Protein AF-0000000075251098 (afdb_homodimer)

Foldseek 3Di:
DPPPDFPWKFADPQRQAIKTFNDFFQEKEWEQAPVQCVLQVDQTFIWGKDFPVRMAIDKDFGFPQPPDPVGGPRPGGDIHSNFFDWDDPDPFKIWGAHPVPSHGFWMDGPLCNRMIIGGPVGIPQLVHDSVVVNVPHHYAYECCVNGDPVDDDDVVPRPPHCVPPPCNCVNVVSVVVVVVVVPPPD/DPPPDFPWKFADPQRLAIKTFNDFFQEKEWEQAPVQCVLQVDQTFIWGKDFPVGMQIDKDFGFPQPPDPVGGPRPGGDIHSNFFDWDDPDPFKIWGAHPVPSHGFWMDGPLCNRMIIGGPVGIPQLVHDSVVVNVPHHYAYECCVNGDPVDDDDVVPRPPHCVVPDCPCVNVVSVVVVVVVVPPPD

Secondary structure (DSSP, 8-state):
------SEEEE-SSSSSEEEESS--SEEEEE-SHHHHHHHSSS-EEEEEEEGGGEEE--EEE--EEEETTEEEE---EEE--PPEEEE-SSSEEEEE-TTT--EEEEEETT-TTEEEEEGGGBTTTTTHHHHHHHTS-EEEE-GGG--TT----TTTS-S-----SS-HHHHHHHHHHHHHHHTT-/------SEEEE-SSSSSEEEESS--SEEEEE-SHHHHHHHSSS-EEEEEEEGGGEEE--EEE--EEEETTEEEE---EEE-SPPEEEE-SSSEEEEE-TTT--EEEEEETT-TTEEEEEGGGBTTTTTHHHHHHHTS-EEEE-GGG--TT----TTTS-S-----SS-HHHHHHHHHHHHHTTTT-

Sequence (372 aa):
MSTPTFILSGSCLCSKTAFTSSIFPVRLTHCHCIPCRKLSGGAFTTWADFPTSAITWTHTTTSSTTTTSSGGATEPTNITDGKPTLRRSSKAATRGFCESCGSTVSMQYDIEPDVLGLAAGLINNDNGDVGEVLKMIPQKHIFLKEKAEWFAIDRSAAGDVAEWEGFSEDWERKVEMKKGGEGTLLMSTPTFILSGSCLCSKTAFTSSIFPVRLTHCHCIPCRKLSGGAFTTWADFPTSAITWTHTTTSSTTTTSSGGATEPTNITDGKPTLRRSSKAATRGFCESCGSTVSMQYDIEPDVLGLAAGLINNDNGDVGEVLKMIPQKHIFLKEKAEWFAIDRSAAGDVAEWEGFSEDWERKVEMKKGGEGTLL

Organism: NCBI:txid1955775

Structure (mmCIF, N/CA/C/O backbone):
data_AF-0000000075251098-model_v1
#
loop_
_entity.id
_entity.type
_entity.pdbx_description
1 polymer 'CENP-V/GFA domain-containing protein'
#
loop_
_atom_site.group_PDB
_atom_site.id
_atom_site.type_symbol
_atom_site.label_atom_id
_atom_site.label_alt_id
_atom_site.label_comp_id
_atom_site.label_asym_id
_atom_site.label_entity_id
_atom_site.label_seq_id
_atom_site.pdbx_PDB_ins_code
_atom_site.Cartn_x
_atom_site.Cartn_y
_atom_site.Cartn_z
_atom_site.occupancy
_atom_site.B_iso_or_equiv
_atom_site.auth_seq_id
_atom_site.auth_comp_id
_atom_site.auth_asym_id
_atom_site.auth_atom_id
_atom_site.pdbx_PDB_model_num
ATOM 1 N N . MET A 1 1 ? -13.078 24.531 25.219 1 35.03 1 MET A N 1
ATOM 2 C CA . MET A 1 1 ? -11.789 24.047 24.75 1 35.03 1 MET A CA 1
ATOM 3 C C . MET A 1 1 ? -11.625 24.281 23.25 1 35.03 1 MET A C 1
ATOM 5 O O . MET A 1 1 ? -12.492 23.906 22.469 1 35.03 1 MET A O 1
ATOM 9 N N . SER A 1 2 ? -10.938 25.234 22.766 1 41.97 2 SER A N 1
ATOM 10 C CA . SER A 1 2 ? -10.828 25.641 21.375 1 41.97 2 SER A CA 1
ATOM 11 C C . SER A 1 2 ? -10.477 24.438 20.484 1 41.97 2 SER A C 1
ATOM 13 O O . SER A 1 2 ? -9.508 23.734 20.75 1 41.97 2 SER A O 1
ATOM 15 N N . THR A 1 3 ? -11.273 23.703 20.016 1 50.66 3 THR A N 1
ATOM 16 C CA . THR A 1 3 ? -11.031 22.531 19.172 1 50.66 3 THR A CA 1
ATOM 17 C C . THR A 1 3 ? -9.891 22.797 18.188 1 50.66 3 THR A C 1
ATOM 19 O O . THR A 1 3 ? -9.938 23.75 17.422 1 50.66 3 THR A O 1
ATOM 22 N N . PRO A 1 4 ? -8.672 22.484 18.625 1 58.56 4 PRO A N 1
ATOM 23 C CA . PRO A 1 4 ? -7.57 22.797 17.719 1 58.56 4 PRO A CA 1
ATOM 24 C C . PRO A 1 4 ? -7.934 22.578 16.25 1 58.56 4 PRO A C 1
ATOM 26 O O . PRO A 1 4 ? -8.633 21.609 15.922 1 58.56 4 PRO A O 1
ATOM 29 N N . THR A 1 5 ? -8.062 23.672 15.461 1 80.88 5 THR A N 1
ATOM 30 C CA . THR A 1 5 ? -8.547 23.734 14.086 1 80.88 5 THR A CA 1
ATOM 31 C C . THR A 1 5 ? -7.594 23 13.141 1 80.88 5 THR A C 1
ATOM 33 O O . THR A 1 5 ? -6.395 23.281 13.117 1 80.88 5 THR A O 1
ATOM 36 N N . PHE A 1 6 ? -7.82 21.781 12.852 1 88.12 6 PHE A N 1
ATOM 37 C CA . PHE A 1 6 ? -7.043 21.109 11.812 1 88.12 6 PHE A CA 1
ATOM 38 C C . PHE A 1 6 ? -7.715 21.25 10.453 1 88.12 6 PHE A C 1
ATOM 40 O O . PHE A 1 6 ? -8.938 21.391 10.375 1 88.12 6 PHE A O 1
ATOM 47 N N . ILE A 1 7 ? -6.875 21.328 9.453 1 93.25 7 ILE A N 1
ATOM 48 C CA . ILE A 1 7 ? -7.414 21.5 8.102 1 93.25 7 ILE A CA 1
ATOM 49 C C . ILE A 1 7 ? -7.43 20.156 7.379 1 93.25 7 ILE A C 1
ATOM 51 O O . ILE A 1 7 ? -8.047 20.031 6.316 1 93.25 7 ILE A O 1
ATOM 55 N N . LEU A 1 8 ? -6.707 19.219 7.957 1 95.06 8 LEU A N 1
ATOM 56 C CA . LEU A 1 8 ? -6.598 17.906 7.344 1 95.06 8 LEU A CA 1
ATOM 57 C C . LEU A 1 8 ? -6.613 16.812 8.406 1 95.06 8 LEU A C 1
ATOM 59 O O . LEU A 1 8 ? -6.047 16.984 9.492 1 95.06 8 LEU A O 1
ATOM 63 N N . SER A 1 9 ? -7.309 15.711 8.094 1 96.75 9 SER A N 1
ATOM 64 C CA . SER A 1 9 ? -7.297 14.523 8.945 1 96.75 9 SER A CA 1
ATOM 65 C C . SER A 1 9 ? -7.035 13.258 8.141 1 96.75 9 SER A C 1
ATOM 67 O O . SER A 1 9 ? -7.145 13.266 6.91 1 96.75 9 SER A O 1
ATOM 69 N N . GLY A 1 10 ? -6.605 12.258 8.844 1 97.19 10 GLY A N 1
ATOM 70 C CA . GLY A 1 10 ? -6.379 10.961 8.219 1 97.19 10 GLY A CA 1
ATOM 71 C C . GLY A 1 10 ? -6.445 9.805 9.195 1 97.19 10 GLY A C 1
ATOM 72 O O . GLY A 1 10 ? -6.441 10.016 10.406 1 97.19 10 GLY A O 1
ATOM 73 N N . SER A 1 11 ? -6.598 8.625 8.609 1 96.69 11 SER A N 1
ATOM 74 C CA . SER A 1 11 ? -6.605 7.418 9.422 1 96.69 11 SER A CA 1
ATOM 75 C C . SER A 1 11 ? -6.285 6.184 8.586 1 96.69 11 SER A C 1
ATOM 77 O O . SER A 1 11 ? -6.438 6.203 7.363 1 96.69 11 SER A O 1
ATOM 79 N N . CYS A 1 12 ? -5.801 5.172 9.383 1 96.44 12 CYS A N 1
ATOM 80 C CA . CYS A 1 12 ? -5.652 3.873 8.727 1 96.44 12 CYS A CA 1
ATOM 81 C C . CYS A 1 12 ? -7.008 3.238 8.461 1 96.44 12 CYS A C 1
ATOM 83 O O . CYS A 1 12 ? -8.047 3.85 8.711 1 96.44 12 CYS A O 1
ATOM 85 N N . LEU A 1 13 ? -7.031 2.088 7.914 1 93.5 13 LEU A N 1
ATOM 86 C CA . LEU A 1 13 ? -8.25 1.41 7.488 1 93.5 13 LEU A CA 1
ATOM 87 C C . LEU A 1 13 ? -9.172 1.15 8.68 1 93.5 13 LEU A C 1
ATOM 89 O O . LEU A 1 13 ? -10.375 1.374 8.594 1 93.5 13 LEU A O 1
ATOM 93 N N . CYS A 1 14 ? -8.617 0.717 9.805 1 91.38 14 CYS A N 1
ATOM 94 C CA . CYS A 1 14 ? -9.445 0.338 10.945 1 91.38 14 CYS A CA 1
ATOM 95 C C . CYS A 1 14 ? -9.609 1.504 11.906 1 91.38 14 CYS A C 1
ATOM 97 O O . CYS A 1 14 ? -10.234 1.361 12.961 1 91.38 14 CYS A O 1
ATOM 99 N N . SER A 1 15 ? -8.898 2.559 11.688 1 92.5 15 SER A N 1
ATOM 100 C CA . SER A 1 15 ? -9.023 3.814 12.414 1 92.5 15 SER A CA 1
ATOM 101 C C . SER A 1 15 ? -8.266 3.764 13.734 1 92.5 15 SER A C 1
ATOM 103 O O . SER A 1 15 ? -8.312 4.711 14.523 1 92.5 15 SER A O 1
ATOM 105 N N . LYS A 1 16 ? -7.578 2.684 13.969 1 93.19 16 LYS A N 1
ATOM 106 C CA . LYS A 1 16 ? -6.75 2.625 15.172 1 93.19 16 LYS A CA 1
ATOM 107 C C . LYS A 1 16 ? -5.648 3.68 15.133 1 93.19 16 LYS A C 1
ATOM 109 O O . LYS A 1 16 ? -5.27 4.23 16.172 1 93.19 16 LYS A O 1
ATOM 114 N N . THR A 1 17 ? -5.055 3.867 14.031 1 95.81 17 THR A N 1
ATOM 115 C CA . THR A 1 17 ? -4.094 4.938 13.789 1 95.81 17 THR A CA 1
ATOM 116 C C . THR A 1 17 ? -4.77 6.125 13.102 1 95.81 17 THR A C 1
ATOM 118 O O . THR A 1 1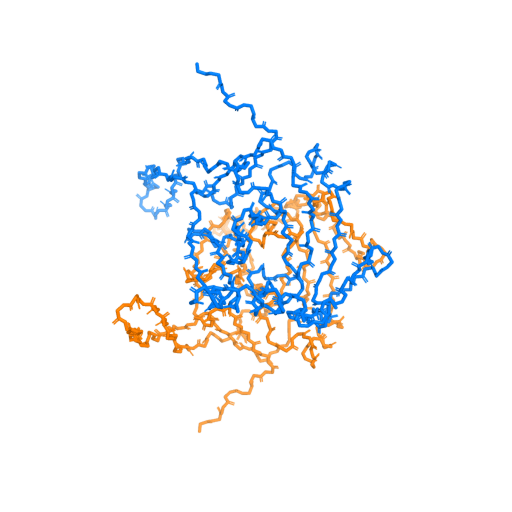7 ? -5.469 5.953 12.102 1 95.81 17 THR A O 1
ATOM 121 N N . ALA A 1 18 ? -4.613 7.277 13.695 1 96.81 18 ALA A N 1
ATOM 122 C CA . ALA A 1 18 ? -5.262 8.477 13.164 1 96.81 18 ALA A CA 1
ATOM 123 C C . ALA A 1 18 ? -4.453 9.727 13.477 1 96.81 18 ALA A C 1
ATOM 125 O O . ALA A 1 18 ? -3.719 9.766 14.469 1 96.81 18 ALA A O 1
ATOM 126 N N . PHE A 1 19 ? -4.609 10.727 12.602 1 97.75 19 PHE A N 1
ATOM 127 C CA . PHE A 1 19 ? -3.85 11.961 12.781 1 97.75 19 PHE A CA 1
ATOM 128 C C . PHE A 1 19 ? -4.621 13.156 12.234 1 97.75 19 PHE A C 1
ATOM 130 O O . PHE A 1 19 ? -5.574 12.992 11.477 1 97.75 19 PHE A O 1
ATOM 137 N N . THR A 1 20 ? -4.27 14.312 12.672 1 97.19 20 THR A N 1
ATOM 138 C CA . THR A 1 20 ? -4.684 15.594 12.117 1 97.19 20 THR A CA 1
ATOM 139 C C . THR A 1 20 ? -3.473 16.469 11.828 1 97.19 20 THR A C 1
ATOM 141 O O . THR A 1 20 ? -2.389 16.25 12.367 1 97.19 20 THR A O 1
ATOM 144 N N . SER A 1 21 ? -3.65 17.391 10.938 1 97.25 21 SER A N 1
ATOM 145 C CA . SER A 1 21 ? -2.613 18.375 10.633 1 97.25 21 SER A CA 1
ATOM 146 C C . SER A 1 21 ? -3.193 19.781 10.531 1 97.25 21 SER A C 1
ATOM 148 O O . SER A 1 21 ? -4.301 19.969 10.031 1 97.25 21 SER A O 1
ATOM 150 N N . SER A 1 22 ? -2.369 20.719 10.914 1 94.88 22 SER A N 1
ATOM 151 C CA . SER A 1 22 ? -2.76 22.125 10.836 1 94.88 22 SER A CA 1
ATOM 152 C C . SER A 1 22 ? -2.393 22.719 9.484 1 94.88 22 SER A C 1
ATOM 154 O O . SER A 1 22 ? -2.816 23.828 9.156 1 94.88 22 SER A O 1
ATOM 156 N N . ILE A 1 23 ? -1.618 22.047 8.68 1 96 23 ILE A N 1
ATOM 157 C CA . ILE A 1 23 ? -1.213 22.531 7.359 1 96 23 ILE A CA 1
ATOM 158 C C . ILE A 1 23 ? -1.286 21.375 6.355 1 96 23 ILE A C 1
ATOM 160 O O . ILE A 1 23 ? -1.42 20.219 6.738 1 96 23 ILE A O 1
ATOM 164 N N . PHE A 1 24 ? -1.307 21.766 5.066 1 96.94 24 PHE A N 1
ATOM 165 C CA . PHE A 1 24 ? -1.195 20.766 4.004 1 96.94 24 PHE A CA 1
ATOM 166 C C . PHE A 1 24 ? 0.249 20.312 3.84 1 96.94 24 PHE A C 1
ATOM 168 O O . PHE A 1 24 ? 1.177 21.016 4.262 1 96.94 24 PHE A O 1
ATOM 175 N N . PRO A 1 25 ? 0.453 19.078 3.293 1 97 25 PRO A N 1
ATOM 176 C CA . PRO A 1 25 ? 1.83 18.641 3.043 1 97 25 PRO A CA 1
ATOM 177 C C . PRO A 1 25 ? 2.553 19.531 2.029 1 97 25 PRO A C 1
ATOM 179 O O . PRO A 1 25 ? 1.91 20.156 1.181 1 97 25 PRO A O 1
ATOM 182 N N . VAL A 1 26 ? 3.85 19.516 2.094 1 94.31 26 VAL A N 1
ATOM 183 C CA . VAL A 1 26 ? 4.664 20.391 1.248 1 94.31 26 VAL A CA 1
ATOM 184 C C . VAL A 1 26 ? 4.859 19.734 -0.121 1 94.31 26 VAL A C 1
ATOM 186 O O . VAL A 1 26 ? 5.125 20.422 -1.109 1 94.31 26 VAL A O 1
ATOM 189 N N . ARG A 1 27 ? 4.75 18.438 -0.175 1 93.19 27 ARG A N 1
ATOM 190 C CA . ARG A 1 27 ? 4.918 17.703 -1.428 1 93.19 27 ARG A CA 1
ATOM 191 C C . ARG A 1 27 ? 4.34 16.297 -1.323 1 93.19 27 ARG A C 1
ATOM 193 O O . ARG A 1 27 ? 4.195 15.766 -0.223 1 93.19 27 ARG A O 1
ATOM 200 N N . LEU A 1 28 ? 4.004 15.797 -2.477 1 93.56 28 LEU A N 1
ATOM 201 C CA . LEU A 1 28 ? 3.717 14.375 -2.641 1 93.56 28 LEU A CA 1
ATOM 202 C C . LEU A 1 28 ? 4.844 13.672 -3.391 1 93.56 28 LEU A C 1
ATOM 204 O O . LEU A 1 28 ? 5.219 14.094 -4.488 1 93.56 28 LEU A O 1
ATOM 208 N N . THR A 1 29 ? 5.406 12.672 -2.787 1 92.38 29 THR A N 1
ATOM 209 C CA . THR A 1 29 ? 6.469 11.891 -3.404 1 92.38 29 THR A CA 1
ATOM 210 C C . THR A 1 29 ? 5.992 10.469 -3.701 1 92.38 29 THR A C 1
ATOM 212 O O . THR A 1 29 ? 5.676 9.711 -2.783 1 92.38 29 THR A O 1
ATOM 215 N N . HIS A 1 30 ? 5.91 10.141 -4.977 1 93.38 30 HIS A N 1
ATOM 216 C CA . HIS A 1 30 ? 5.648 8.766 -5.402 1 93.38 30 HIS A CA 1
ATOM 217 C C . HIS A 1 30 ? 6.93 7.949 -5.445 1 93.38 30 HIS A C 1
ATOM 219 O O . HIS A 1 30 ? 7.727 8.086 -6.379 1 93.38 30 HIS A O 1
ATOM 225 N N . CYS A 1 31 ? 7.129 7.078 -4.434 1 93.06 31 CYS A N 1
ATOM 226 C CA . CYS A 1 31 ? 8.375 6.328 -4.297 1 93.06 31 CYS A CA 1
ATOM 227 C C . CYS A 1 31 ? 8.234 4.93 -4.883 1 93.06 31 CYS A C 1
ATOM 229 O O . CYS A 1 31 ? 7.445 4.121 -4.387 1 93.06 31 CYS A O 1
ATOM 231 N N . HIS A 1 32 ? 9.07 4.586 -5.855 1 92.62 32 HIS A N 1
ATOM 232 C CA . HIS A 1 32 ? 8.969 3.334 -6.598 1 92.62 32 HIS A CA 1
ATOM 233 C C . HIS A 1 32 ? 10.023 2.334 -6.141 1 92.62 32 HIS A C 1
ATOM 235 O O . HIS A 1 32 ? 10.219 1.296 -6.777 1 92.62 32 HIS A O 1
ATOM 241 N N . CYS A 1 33 ? 10.703 2.553 -5.016 1 91.5 33 CYS A N 1
ATOM 242 C CA . CYS A 1 33 ? 11.727 1.612 -4.57 1 91.5 33 CYS A CA 1
ATOM 243 C C . CYS A 1 33 ? 11.102 0.277 -4.18 1 91.5 33 CYS A C 1
ATOM 245 O O . CYS A 1 33 ? 9.906 0.205 -3.889 1 91.5 33 CYS A O 1
ATOM 247 N N . ILE A 1 34 ? 11.883 -0.72 -4.16 1 92.56 34 ILE A N 1
ATOM 248 C CA . ILE A 1 34 ? 11.414 -2.076 -3.896 1 92.56 34 ILE A CA 1
ATOM 249 C C . ILE A 1 34 ? 10.766 -2.139 -2.514 1 92.56 34 ILE A C 1
ATOM 251 O O . ILE A 1 34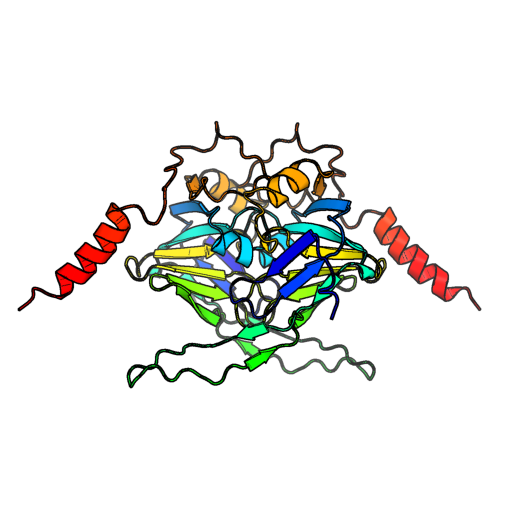 ? 9.656 -2.654 -2.363 1 92.56 34 ILE A O 1
ATOM 255 N N . PRO A 1 35 ? 11.344 -1.551 -1.458 1 93.06 35 PRO A N 1
ATOM 256 C CA . PRO A 1 35 ? 10.703 -1.601 -0.143 1 93.06 35 PRO A CA 1
ATOM 257 C C . PRO A 1 35 ? 9.32 -0.945 -0.136 1 93.06 35 PRO A C 1
ATOM 259 O O . PRO A 1 35 ? 8.383 -1.478 0.462 1 93.06 35 PRO A O 1
ATOM 262 N N . CYS A 1 36 ? 9.117 0.174 -0.809 1 95.19 36 CYS A N 1
ATOM 263 C CA . CYS A 1 36 ? 7.828 0.853 -0.826 1 95.19 36 CYS A CA 1
ATOM 264 C C . CYS A 1 36 ? 6.793 0.035 -1.591 1 95.19 36 CYS A C 1
ATOM 266 O O . CYS A 1 36 ? 5.613 0.031 -1.234 1 95.19 36 CYS A O 1
ATOM 268 N N . ARG A 1 37 ? 7.254 -0.614 -2.619 1 95.56 37 ARG A N 1
ATOM 269 C CA . ARG A 1 37 ? 6.348 -1.489 -3.355 1 95.56 37 ARG A CA 1
ATOM 270 C C . ARG A 1 37 ? 5.945 -2.695 -2.514 1 95.56 37 ARG A C 1
ATOM 272 O O . ARG A 1 37 ? 4.77 -3.066 -2.473 1 95.56 37 ARG A O 1
ATOM 279 N N . LYS A 1 38 ? 6.863 -3.221 -1.797 1 95.81 38 LYS A N 1
ATOM 280 C CA . LYS A 1 38 ? 6.559 -4.363 -0.941 1 95.81 38 LYS A CA 1
ATOM 281 C C . LYS A 1 38 ? 5.641 -3.963 0.208 1 95.81 38 LYS A C 1
ATOM 283 O O . LYS A 1 38 ? 4.789 -4.746 0.631 1 95.81 38 LYS A O 1
ATOM 288 N N . LEU A 1 39 ? 5.762 -2.812 0.689 1 95.81 39 LEU A N 1
ATOM 289 C CA . LEU A 1 39 ? 4.922 -2.342 1.785 1 95.81 39 LEU A CA 1
ATOM 290 C C . LEU A 1 39 ? 3.498 -2.086 1.307 1 95.81 39 LEU A C 1
ATOM 292 O O . LEU A 1 39 ? 2.539 -2.576 1.907 1 95.81 39 LEU A O 1
ATOM 296 N N . SER A 1 40 ? 3.365 -1.325 0.264 1 95.5 40 SER A N 1
ATOM 297 C CA . SER A 1 40 ? 2.061 -0.882 -0.218 1 95.5 40 SER A CA 1
ATOM 298 C C . SER A 1 40 ? 1.321 -2.012 -0.927 1 95.5 40 SER A C 1
ATOM 300 O O . SER A 1 40 ? 0.09 -2.02 -0.976 1 95.5 40 SER A O 1
ATOM 302 N N . GLY A 1 41 ? 2.084 -2.906 -1.505 1 94.88 41 GLY A N 1
ATOM 303 C CA . GLY A 1 41 ? 1.482 -3.924 -2.35 1 94.88 41 GLY A CA 1
ATOM 304 C C . GLY A 1 41 ? 1.197 -3.439 -3.76 1 94.88 41 GLY A C 1
ATOM 305 O O . GLY A 1 41 ? 0.688 -4.195 -4.59 1 94.88 41 GLY A O 1
ATOM 306 N N . GLY A 1 42 ? 1.484 -2.238 -4.043 1 95.12 42 GLY A N 1
ATOM 307 C CA . GLY A 1 42 ? 1.211 -1.631 -5.336 1 95.12 42 GLY A CA 1
ATOM 308 C C . GLY A 1 42 ? 2.467 -1.194 -6.07 1 95.12 42 GLY A C 1
ATOM 309 O O . GLY A 1 42 ? 3.547 -1.744 -5.844 1 95.12 42 GLY A O 1
ATOM 310 N N . ALA A 1 43 ? 2.268 -0.26 -6.996 1 93.81 43 ALA A N 1
ATOM 311 C CA . ALA A 1 43 ? 3.35 0.174 -7.875 1 93.81 43 ALA A CA 1
ATOM 312 C C . ALA A 1 43 ? 4.293 1.132 -7.152 1 93.81 43 ALA A C 1
ATOM 314 O O . ALA A 1 43 ? 5.453 1.283 -7.547 1 93.81 43 ALA A O 1
ATOM 315 N N . PHE A 1 44 ? 3.816 1.763 -6.152 1 94 44 PHE A N 1
ATOM 316 C CA . PHE A 1 44 ? 4.562 2.746 -5.379 1 94 44 PHE A CA 1
ATOM 317 C C . PHE A 1 44 ? 3.828 3.096 -4.09 1 94 44 PHE A C 1
ATOM 319 O O . PHE A 1 44 ? 2.686 2.678 -3.889 1 94 44 PHE A O 1
ATOM 326 N N . THR A 1 45 ? 4.504 3.676 -3.189 1 96.5 45 THR A N 1
ATOM 327 C CA . THR A 1 45 ? 3.889 4.383 -2.072 1 96.5 45 THR A CA 1
ATOM 328 C C . THR A 1 45 ? 3.949 5.895 -2.289 1 96.5 45 THR A C 1
ATOM 330 O O . THR A 1 45 ? 4.918 6.406 -2.852 1 96.5 45 THR A O 1
ATOM 333 N N . THR A 1 46 ? 2.898 6.57 -1.918 1 96.25 46 THR A N 1
ATOM 334 C CA . THR A 1 46 ? 2.914 8.023 -2 1 96.25 46 THR A CA 1
ATOM 335 C C . THR A 1 46 ? 3.041 8.641 -0.611 1 96.25 46 THR A C 1
ATOM 337 O O . THR A 1 46 ? 2.15 8.492 0.225 1 96.25 46 THR A O 1
ATOM 340 N N . TRP A 1 47 ? 4.176 9.312 -0.449 1 97.31 47 TRP A N 1
ATOM 341 C CA . TRP A 1 47 ? 4.422 9.984 0.822 1 97.31 47 TRP A CA 1
ATOM 342 C C . TRP A 1 47 ? 4.047 11.461 0.739 1 97.31 47 TRP A C 1
ATOM 344 O O . TRP A 1 47 ? 4.5 12.18 -0.161 1 97.31 47 TRP A O 1
ATOM 354 N N . ALA A 1 48 ? 3.195 11.891 1.646 1 97.75 48 ALA A N 1
ATOM 355 C CA . ALA A 1 48 ? 2.906 13.297 1.878 1 97.75 48 ALA A CA 1
ATOM 356 C C . ALA A 1 48 ? 3.801 13.867 2.975 1 97.75 48 ALA A C 1
ATOM 358 O O . ALA A 1 48 ? 3.688 13.484 4.141 1 97.75 48 ALA A O 1
ATOM 359 N N . ASP A 1 49 ? 4.602 14.82 2.645 1 97.12 49 ASP A N 1
ATOM 360 C CA . ASP A 1 49 ? 5.602 15.312 3.586 1 97.12 49 ASP A CA 1
ATOM 361 C C . ASP A 1 49 ? 5.062 16.484 4.395 1 97.12 49 ASP A C 1
ATOM 363 O O . ASP A 1 49 ? 4.609 17.484 3.826 1 97.12 49 ASP A O 1
ATOM 367 N N . PHE A 1 50 ? 5.125 16.312 5.707 1 97.94 50 PHE A N 1
ATOM 368 C CA . PHE A 1 50 ? 4.734 17.344 6.668 1 97.94 50 PHE A CA 1
ATOM 369 C C . PHE A 1 50 ? 5.902 17.703 7.578 1 97.94 50 PHE A C 1
ATOM 371 O O . PHE A 1 50 ? 6.742 16.859 7.887 1 97.94 50 PHE A O 1
ATOM 378 N N . PRO A 1 51 ? 5.941 19.016 7.984 1 97.19 51 PRO A N 1
ATOM 379 C CA . PRO A 1 51 ? 6.715 19.203 9.219 1 97.19 51 PRO A CA 1
ATOM 380 C C . PRO A 1 51 ? 6.211 18.328 10.367 1 97.19 51 PRO A C 1
ATOM 382 O O . PRO A 1 51 ? 5.004 18.281 10.617 1 97.19 51 PRO A O 1
ATOM 385 N N . THR A 1 52 ? 7.148 17.656 10.969 1 97.5 52 THR A N 1
ATOM 386 C CA . THR A 1 52 ? 6.77 16.75 12.039 1 97.5 52 THR A CA 1
ATOM 387 C C . THR A 1 52 ? 5.914 17.469 13.078 1 97.5 52 THR A C 1
ATOM 389 O O . THR A 1 52 ? 4.961 16.891 13.609 1 97.5 52 THR A O 1
ATOM 392 N N . SER A 1 53 ? 6.133 18.719 13.352 1 96.88 53 SER A N 1
ATOM 393 C CA . SER A 1 53 ? 5.457 19.5 14.375 1 96.88 53 SER A CA 1
ATOM 394 C C . SER A 1 53 ? 4.012 19.797 13.977 1 96.88 53 SER A C 1
ATOM 396 O O . SER A 1 53 ? 3.207 20.219 14.812 1 96.88 53 SER A O 1
ATOM 398 N N . ALA A 1 54 ? 3.635 19.609 12.766 1 97.25 54 ALA A N 1
ATOM 399 C CA . ALA A 1 54 ? 2.293 19.938 12.281 1 97.25 54 ALA A CA 1
ATOM 400 C C . ALA A 1 54 ? 1.335 18.766 12.516 1 97.25 54 ALA A C 1
ATOM 402 O O . ALA A 1 54 ? 0.118 18.922 12.391 1 97.25 54 ALA A O 1
ATOM 403 N N . ILE A 1 55 ? 1.851 17.609 12.867 1 97.5 55 ILE A N 1
ATOM 404 C CA . ILE A 1 55 ? 1.041 16.406 12.961 1 97.5 55 ILE A CA 1
ATOM 405 C C . ILE A 1 55 ? 0.674 16.141 14.414 1 97.5 55 ILE A C 1
ATOM 407 O O . ILE A 1 55 ? 1.533 16.188 15.297 1 97.5 55 ILE A O 1
ATOM 411 N N . THR A 1 56 ? -0.594 15.906 14.602 1 96.81 56 THR A N 1
ATOM 412 C CA . THR A 1 56 ? -1.1 15.445 15.891 1 96.81 56 THR A CA 1
ATOM 413 C C . THR A 1 56 ? -1.756 14.078 15.758 1 96.81 56 THR A C 1
ATOM 415 O O . THR A 1 56 ? -2.697 13.906 14.977 1 96.81 56 THR A O 1
ATOM 418 N N . TRP A 1 57 ? -1.204 13.086 16.453 1 97.06 57 TRP A N 1
ATOM 419 C CA . TRP A 1 57 ? -1.853 11.781 16.516 1 97.06 57 TRP A CA 1
ATOM 420 C C . TRP A 1 57 ? -3.092 11.828 17.406 1 97.06 57 TRP A C 1
ATOM 422 O O . TRP A 1 57 ? -3.062 12.422 18.484 1 97.06 57 TRP A O 1
ATOM 432 N N . THR A 1 58 ? -4.117 11.211 16.875 1 92.38 58 THR A N 1
ATOM 433 C CA . THR A 1 58 ? -5.414 11.367 17.531 1 92.38 58 THR A CA 1
ATOM 434 C C . THR A 1 58 ? -5.852 10.062 18.188 1 92.38 58 THR A C 1
ATOM 436 O O . THR A 1 58 ? -5.77 9 17.578 1 92.38 58 THR A O 1
ATOM 439 N N . HIS A 1 59 ? -6.262 10.195 19.344 1 84.5 59 HIS A N 1
ATOM 440 C CA . HIS A 1 59 ? -6.801 9.031 20.047 1 84.5 59 HIS A CA 1
ATOM 441 C C . HIS A 1 59 ? -8.086 8.539 19.391 1 84.5 59 HIS A C 1
ATOM 443 O O . HIS A 1 59 ? -8.914 9.344 18.953 1 84.5 59 HIS A O 1
ATOM 449 N N . THR A 1 60 ? -8.102 7.27 19.266 1 79.44 60 THR A N 1
ATOM 450 C CA . THR A 1 60 ? -9.305 6.684 18.672 1 79.44 60 THR A CA 1
ATOM 451 C C . THR A 1 60 ? -9.82 5.539 19.531 1 79.44 60 THR A C 1
ATOM 453 O O . THR A 1 60 ? -9.078 4.98 20.359 1 79.44 60 THR A O 1
ATOM 456 N N . THR A 1 61 ? -11.219 5.445 19.516 1 72.81 61 THR A N 1
ATOM 457 C CA . THR A 1 61 ? -11.859 4.305 20.156 1 72.81 61 THR A CA 1
ATOM 458 C C . THR A 1 61 ? -12.141 3.197 19.141 1 72.81 61 THR A C 1
ATOM 460 O O . THR A 1 61 ? -12.789 3.436 18.125 1 72.81 61 THR A O 1
ATOM 463 N N . THR A 1 62 ? -11.305 2.201 19.141 1 64.25 62 THR A N 1
ATOM 464 C CA . THR A 1 62 ? -11.523 1.104 18.203 1 64.25 62 THR A CA 1
ATOM 465 C C . THR A 1 62 ? -12.32 -0.02 18.859 1 64.25 62 THR A C 1
ATOM 467 O O . THR A 1 62 ? -12.141 -0.304 20.047 1 64.25 62 THR A O 1
ATOM 470 N N . SER A 1 63 ? -13.539 -0.258 18.156 1 54.44 63 SER A N 1
ATOM 471 C CA . SER A 1 63 ? -14.305 -1.388 18.656 1 54.44 63 SER A CA 1
ATOM 472 C C . SER A 1 63 ? -14.086 -2.639 17.812 1 54.44 63 SER A C 1
ATOM 474 O O . SER A 1 63 ? -13.969 -2.553 16.594 1 54.44 63 SER A O 1
ATOM 476 N N . SER A 1 64 ? -13.25 -3.512 18.172 1 51.53 64 SER A N 1
ATOM 477 C CA . SER A 1 64 ? -13.156 -4.766 17.422 1 51.53 64 SER A CA 1
ATOM 478 C C . SER A 1 64 ? -14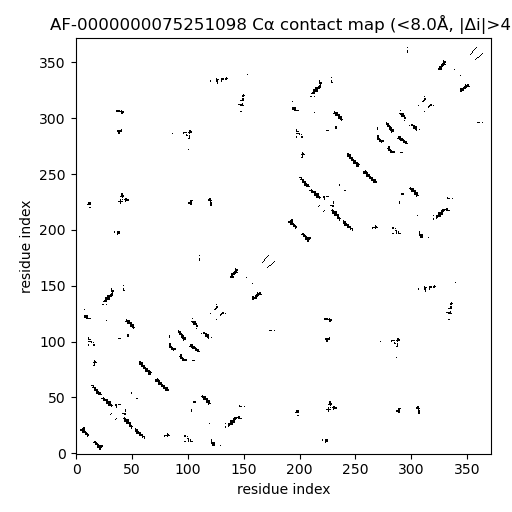.414 -5.609 17.609 1 51.53 64 SER A C 1
ATOM 480 O O . SER A 1 64 ? -14.93 -5.73 18.719 1 51.53 64 SER A O 1
ATOM 482 N N . THR A 1 65 ? -15.305 -5.547 16.641 1 45.88 65 THR A N 1
ATOM 483 C CA . THR A 1 65 ? -16.406 -6.496 16.75 1 45.88 65 THR A CA 1
ATOM 484 C C . THR A 1 65 ? -15.9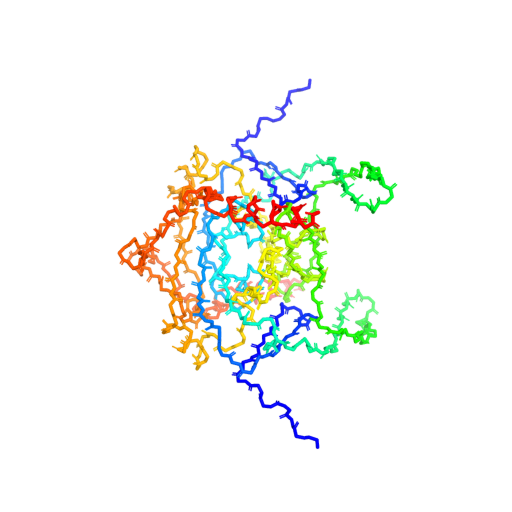84 -7.883 16.281 1 45.88 65 THR A C 1
ATOM 486 O O . THR A 1 65 ? -15.625 -8.055 15.109 1 45.88 65 THR A O 1
ATOM 489 N N . THR A 1 66 ? -15.312 -8.578 17.125 1 43.41 66 THR A N 1
ATOM 490 C CA . THR A 1 66 ? -15.125 -9.984 16.781 1 43.41 66 THR A CA 1
ATOM 491 C C . THR A 1 66 ? -16.453 -10.734 16.797 1 43.41 66 THR A C 1
ATOM 493 O O . THR A 1 66 ? -17.141 -10.75 17.812 1 43.41 66 THR A O 1
ATOM 496 N N . THR A 1 67 ? -17.094 -10.773 15.703 1 41 67 THR A N 1
ATOM 497 C CA . THR A 1 67 ? -18.297 -11.594 15.688 1 41 67 THR A CA 1
ATOM 498 C C . THR A 1 67 ? -17.938 -13.07 15.859 1 41 67 THR A C 1
ATOM 500 O O . THR A 1 67 ? -17.172 -13.625 15.078 1 41 67 THR A O 1
ATOM 503 N N . THR A 1 68 ? -17.797 -13.562 17.078 1 39.72 68 THR A N 1
ATOM 504 C CA . THR A 1 68 ? -17.75 -15.008 17.281 1 39.72 68 THR A CA 1
ATOM 505 C C . THR A 1 68 ? -19.125 -15.625 17.047 1 39.72 68 THR A C 1
ATOM 507 O O . THR A 1 68 ? -20.141 -14.922 17.078 1 39.72 68 THR A O 1
ATOM 510 N N . SER A 1 69 ? -19.141 -16.859 16.562 1 44.03 69 SER A N 1
ATOM 511 C CA . SER A 1 69 ? -20.391 -17.594 16.391 1 44.03 69 SER A CA 1
ATOM 512 C C . SER A 1 69 ? -21.391 -17.234 17.484 1 44.03 69 SER A C 1
ATOM 514 O O . SER A 1 69 ? -22.609 -17.297 17.266 1 44.03 69 SER A O 1
ATOM 516 N N . SER A 1 70 ? -20.984 -17.469 18.688 1 45.78 70 SER A N 1
ATOM 517 C CA . SER A 1 70 ? -21.891 -17.469 19.828 1 45.78 70 SER A CA 1
ATOM 518 C C . SER A 1 70 ? -22.219 -16.047 20.281 1 45.78 70 SER A C 1
ATOM 520 O O . SER A 1 70 ? -22.688 -15.844 21.406 1 45.78 70 SER A O 1
ATOM 522 N N . GLY A 1 71 ? -22.578 -15.141 19.516 1 45.62 71 GLY A N 1
ATOM 523 C CA . GLY A 1 71 ? -23.031 -13.797 19.859 1 45.62 71 GLY A CA 1
ATOM 524 C C . GLY A 1 71 ? -21.906 -12.773 19.828 1 45.62 71 GLY A C 1
ATOM 525 O O . GLY A 1 71 ? -20.75 -13.109 20.047 1 45.62 71 GLY A O 1
ATOM 526 N N . GLY A 1 72 ? -21.938 -11.797 19.062 1 46.75 72 GLY A N 1
ATOM 527 C CA . GLY A 1 72 ? -21 -10.734 18.766 1 46.75 72 GLY A CA 1
ATOM 528 C C . GLY A 1 72 ? -20.5 -10.023 20.016 1 46.75 72 GLY A C 1
ATOM 529 O O . GLY A 1 72 ? -21.281 -9.578 20.844 1 46.75 72 GLY A O 1
ATOM 530 N N . ALA A 1 73 ? -19.688 -10.625 20.797 1 46.44 73 ALA A N 1
ATOM 531 C CA . ALA A 1 73 ? -19.188 -9.797 21.891 1 46.44 73 ALA A CA 1
ATOM 532 C C . ALA A 1 73 ? -18.422 -8.594 21.359 1 46.44 73 ALA A C 1
ATOM 534 O O . ALA A 1 73 ? -17.672 -8.695 20.391 1 46.44 73 ALA A O 1
ATOM 535 N N . THR A 1 74 ? -19.094 -7.422 21.594 1 47.16 74 THR A N 1
ATOM 536 C CA . THR A 1 74 ? -18.391 -6.156 21.391 1 47.16 74 THR A CA 1
ATOM 537 C C . THR A 1 74 ? -17.141 -6.074 22.25 1 47.16 74 THR A C 1
ATOM 539 O O . THR A 1 74 ? -17.219 -6.242 23.469 1 47.16 74 THR A O 1
ATOM 542 N N . GLU A 1 75 ? -16.094 -6.531 21.875 1 51.97 75 GLU A N 1
ATOM 543 C CA . GLU A 1 75 ? -14.859 -6.387 22.641 1 51.97 75 GLU A CA 1
ATOM 544 C C . GLU A 1 75 ? -14.672 -4.949 23.125 1 51.97 75 GLU A C 1
ATOM 546 O O . G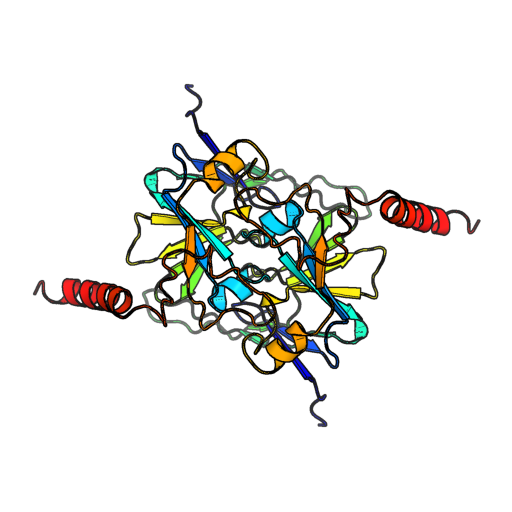LU A 1 75 ? -15.148 -4.012 22.484 1 51.97 75 GLU A O 1
ATOM 551 N N . PRO A 1 76 ? -14.258 -4.902 24.344 1 53.47 76 PRO A N 1
ATOM 552 C CA . PRO A 1 76 ? -14.008 -3.578 24.922 1 53.47 76 PRO A CA 1
ATOM 553 C C . PRO A 1 76 ? -13.305 -2.633 23.953 1 53.47 76 PRO A C 1
ATOM 555 O O . PRO A 1 76 ? -12.523 -3.08 23.094 1 53.47 76 PRO A O 1
ATOM 558 N N . THR A 1 77 ? -13.898 -1.434 23.922 1 58.94 77 THR A N 1
ATOM 559 C CA . THR A 1 77 ? -13.352 -0.308 23.172 1 58.94 77 THR A CA 1
ATOM 560 C C . THR A 1 77 ? -11.93 0.009 23.641 1 58.94 77 THR A C 1
ATOM 562 O O . THR A 1 77 ? -11.688 0.207 24.828 1 58.94 77 THR A O 1
ATOM 565 N N . ASN A 1 78 ? -11.008 -0.477 22.922 1 66.81 78 ASN A N 1
ATOM 566 C CA . ASN A 1 78 ? -9.625 -0.114 23.219 1 66.81 78 ASN A CA 1
ATOM 567 C C . ASN A 1 78 ? -9.281 1.271 22.672 1 66.81 78 ASN A C 1
ATOM 569 O O . ASN A 1 78 ? -9.594 1.589 21.531 1 66.81 78 ASN A O 1
ATOM 573 N N . ILE A 1 79 ? -8.984 2.143 23.688 1 77.94 79 ILE A N 1
ATOM 574 C CA . ILE A 1 79 ? -8.5 3.473 23.344 1 77.94 79 ILE A CA 1
ATOM 575 C C . ILE A 1 79 ? -7.039 3.398 22.922 1 77.94 79 ILE A C 1
ATOM 577 O O . ILE A 1 79 ? -6.223 2.77 23.594 1 77.94 79 ILE A O 1
ATOM 581 N N . THR A 1 80 ? -6.875 3.863 21.797 1 84.19 80 THR A N 1
ATOM 582 C CA . THR A 1 80 ? -5.496 3.922 21.328 1 84.19 80 THR A CA 1
ATOM 583 C C . THR A 1 80 ? -5.012 5.367 21.25 1 84.19 80 THR A C 1
ATOM 585 O O . THR A 1 80 ? -5.82 6.297 21.234 1 84.19 80 THR A O 1
ATOM 588 N N . ASP A 1 81 ? -3.686 5.582 21.234 1 91.44 81 ASP A N 1
ATOM 589 C CA . ASP A 1 81 ? -3.125 6.926 21.141 1 91.44 81 ASP A CA 1
ATOM 590 C C . ASP A 1 81 ? -3.016 7.383 19.688 1 91.44 81 ASP A C 1
ATOM 592 O O . ASP A 1 81 ? -2.539 8.484 19.406 1 91.44 81 ASP A O 1
ATOM 596 N N . GLY A 1 82 ? -3.455 6.562 18.828 1 94.81 82 GLY A N 1
ATOM 597 C CA . GLY A 1 82 ? -3.52 6.93 17.422 1 94.81 82 GLY A CA 1
ATOM 598 C C . GLY A 1 82 ? -2.193 6.781 16.703 1 94.81 82 GLY A C 1
ATOM 599 O O . GLY A 1 82 ? -2.123 6.934 15.484 1 94.81 82 GLY A O 1
ATOM 600 N N . LYS A 1 83 ? -1.127 6.41 17.422 1 96.88 83 LYS A N 1
ATOM 601 C CA . LYS A 1 83 ? 0.209 6.316 16.844 1 96.88 83 LYS A CA 1
ATOM 602 C C . LYS A 1 83 ? 0.4 4.992 16.109 1 96.88 83 LYS A C 1
ATOM 604 O O . LYS A 1 83 ? -0.157 3.969 16.516 1 96.88 83 LYS A O 1
ATOM 609 N N . PRO A 1 84 ? 1.152 5.027 15.062 1 97.38 84 PRO A N 1
ATOM 610 C CA . PRO A 1 84 ? 1.485 3.762 14.398 1 97.38 84 PRO A CA 1
ATOM 611 C C . PRO A 1 84 ? 2.529 2.953 15.164 1 97.38 84 PRO A C 1
ATOM 613 O O . PRO A 1 84 ? 3.217 3.492 16.031 1 97.38 84 PRO A O 1
ATOM 616 N N . THR A 1 85 ? 2.51 1.697 14.883 1 96.19 85 THR A N 1
ATOM 617 C CA . THR A 1 85 ? 3.646 0.875 15.281 1 96.19 85 THR A CA 1
ATOM 618 C C . THR A 1 85 ? 4.867 1.183 14.422 1 96.19 85 THR A C 1
ATOM 620 O O . THR A 1 85 ? 4.766 1.247 13.188 1 96.19 85 THR A O 1
ATOM 623 N N . LEU A 1 86 ? 5.973 1.394 15.055 1 96.12 86 LEU A N 1
ATOM 624 C CA . LEU A 1 86 ? 7.176 1.797 14.336 1 96.12 86 LEU A CA 1
ATOM 625 C C . LEU A 1 86 ? 8.109 0.609 14.133 1 96.12 86 LEU A C 1
ATOM 627 O O . LEU A 1 86 ? 8.219 -0.259 15 1 96.12 86 LEU A O 1
ATOM 631 N N . ARG A 1 87 ? 8.742 0.609 13 1 91.56 87 ARG A N 1
ATOM 632 C CA . ARG A 1 87 ? 9.734 -0.402 12.641 1 91.56 87 ARG A CA 1
ATOM 633 C C . ARG A 1 87 ? 10.906 0.22 11.898 1 91.56 87 ARG A C 1
ATOM 635 O O . ARG A 1 87 ? 10.711 1.038 10.992 1 91.56 87 ARG A O 1
ATOM 642 N N . ARG A 1 88 ? 12.07 -0.236 12.227 1 86.06 88 ARG A N 1
ATOM 643 C CA . ARG A 1 88 ? 13.25 0.145 11.461 1 86.06 88 ARG A CA 1
ATOM 644 C C . ARG A 1 88 ? 13.328 -0.631 10.148 1 86.06 88 ARG A C 1
ATOM 646 O O . ARG A 1 88 ? 13.469 -1.855 10.148 1 86.06 88 ARG A O 1
ATOM 653 N N . SER A 1 89 ? 13.023 -0.045 9.086 1 74.94 89 SER A N 1
ATOM 654 C CA . SER A 1 89 ? 12.992 -0.72 7.789 1 74.94 89 SER A CA 1
ATOM 655 C C . SER A 1 89 ? 14.375 -0.727 7.137 1 74.94 89 SER A C 1
ATOM 657 O O . SER A 1 89 ? 14.633 -1.512 6.223 1 74.94 89 SER A O 1
ATOM 659 N N . SER A 1 90 ? 15.148 0.189 7.387 1 70.81 90 SER A N 1
ATOM 660 C CA . SER A 1 90 ? 16.531 0.292 6.945 1 70.81 90 SER A CA 1
ATOM 661 C C . SER A 1 90 ? 17.406 0.975 8 1 70.81 90 SER A C 1
ATOM 663 O O . SER A 1 90 ? 16.906 1.359 9.062 1 70.81 90 SER A O 1
ATOM 665 N N . LYS A 1 91 ? 18.625 1.072 7.668 1 74.88 91 LYS A N 1
ATOM 666 C CA . LYS A 1 91 ? 19.547 1.744 8.578 1 74.88 91 LYS A CA 1
ATOM 667 C C . LYS A 1 91 ? 19.281 3.246 8.625 1 74.88 91 LYS A C 1
ATOM 669 O O . LYS A 1 91 ? 19.703 3.928 9.562 1 74.88 91 LYS A O 1
ATOM 674 N N . ALA A 1 92 ? 18.453 3.715 7.746 1 80.31 92 ALA A N 1
ATOM 675 C CA . ALA A 1 92 ? 18.391 5.168 7.602 1 80.31 92 ALA A CA 1
ATOM 676 C C . ALA A 1 92 ? 16.969 5.676 7.859 1 80.31 92 ALA A C 1
ATOM 678 O O . ALA A 1 92 ? 16.75 6.883 7.992 1 80.31 92 ALA A O 1
ATOM 679 N N . ALA A 1 93 ? 16.031 4.695 8.031 1 87.25 93 ALA A N 1
ATOM 680 C CA . ALA A 1 93 ? 14.648 5.168 8.047 1 87.25 93 ALA A CA 1
ATOM 681 C C . ALA A 1 93 ? 13.789 4.324 8.984 1 87.25 93 ALA A C 1
ATOM 683 O O . ALA A 1 93 ? 14.062 3.137 9.188 1 87.25 93 ALA A O 1
ATOM 684 N N . THR A 1 94 ? 12.883 4.988 9.625 1 93.5 94 THR A N 1
ATOM 685 C CA . THR A 1 94 ? 11.844 4.352 10.43 1 93.5 94 THR A CA 1
ATOM 686 C C . THR A 1 94 ? 10.492 4.426 9.734 1 93.5 94 THR A C 1
ATOM 688 O O . THR A 1 94 ? 10.109 5.48 9.227 1 93.5 94 THR A O 1
ATOM 691 N N . ARG A 1 95 ? 9.859 3.289 9.703 1 95.38 95 ARG A N 1
ATOM 692 C CA . ARG A 1 95 ? 8.539 3.223 9.086 1 95.38 95 ARG A CA 1
ATOM 693 C C . ARG A 1 95 ? 7.465 2.91 10.125 1 95.38 95 ARG A C 1
ATOM 695 O O . ARG A 1 95 ? 7.734 2.24 11.125 1 95.38 95 ARG A O 1
ATOM 702 N N . GLY A 1 96 ? 6.293 3.418 9.891 1 97.31 96 GLY A N 1
ATOM 703 C CA . GLY A 1 96 ? 5.148 3.15 10.742 1 97.31 96 GLY A CA 1
ATOM 704 C C . GLY A 1 96 ? 4.016 2.443 10.023 1 97.31 96 GLY A C 1
ATOM 705 O O . GLY A 1 96 ? 3.781 2.688 8.836 1 97.31 96 GLY A O 1
ATOM 706 N N . PHE A 1 97 ? 3.359 1.553 10.758 1 97.25 97 PHE A N 1
ATOM 707 C CA . PHE A 1 97 ? 2.193 0.852 10.234 1 97.25 97 PHE A CA 1
ATOM 708 C C . PHE A 1 97 ? 1.188 0.564 11.344 1 97.25 97 PHE A C 1
ATOM 710 O O . PHE A 1 97 ? 1.52 0.658 12.531 1 97.25 97 PHE A O 1
ATOM 717 N N . CYS A 1 98 ? -0.036 0.357 10.945 1 96.56 98 CYS A N 1
ATOM 718 C CA . CYS A 1 98 ? -1.024 -0.068 11.93 1 96.56 98 CYS A CA 1
ATOM 719 C C . CYS A 1 98 ? -0.909 -1.562 12.203 1 96.56 98 CYS A C 1
ATOM 721 O O . CYS A 1 98 ? -1.085 -2.381 11.305 1 96.56 98 CYS A O 1
ATOM 723 N N . GLU A 1 99 ? -0.745 -1.913 13.375 1 93.75 99 GLU A N 1
ATOM 724 C CA . GLU A 1 99 ? -0.537 -3.312 13.734 1 93.75 99 GLU A CA 1
ATOM 725 C C . GLU A 1 99 ? -1.842 -4.102 13.672 1 93.75 99 GLU A C 1
ATOM 727 O O . GLU A 1 99 ? -1.83 -5.332 13.672 1 93.75 99 GLU A O 1
ATOM 732 N N . SER A 1 100 ? -2.916 -3.4 13.633 1 92.56 100 SER A N 1
ATOM 733 C CA . SER A 1 100 ? -4.211 -4.07 13.648 1 92.56 100 SER A CA 1
ATOM 734 C C . SER A 1 100 ? -4.695 -4.367 12.227 1 92.56 100 SER A C 1
ATOM 736 O O . SER A 1 100 ? -5.336 -5.395 11.992 1 92.56 100 SER A O 1
ATOM 738 N N . CYS A 1 101 ? -4.371 -3.498 11.258 1 94.06 101 CYS A N 1
ATOM 739 C CA . CYS A 1 101 ? -4.945 -3.711 9.938 1 94.06 101 CYS A CA 1
ATOM 740 C C . CYS A 1 101 ? -3.855 -3.752 8.867 1 94.06 101 CYS A C 1
ATOM 742 O O . CYS A 1 101 ? -4.125 -4.082 7.711 1 94.06 101 CYS A O 1
ATOM 744 N N . GLY A 1 102 ? -2.697 -3.365 9.219 1 96 102 GLY A N 1
ATOM 745 C CA . GLY A 1 102 ? -1.58 -3.494 8.297 1 96 102 GLY A CA 1
ATOM 746 C C . GLY A 1 102 ? -1.362 -2.256 7.445 1 96 102 GLY A C 1
ATOM 747 O O . GLY A 1 102 ? -0.412 -2.193 6.664 1 96 102 GLY A O 1
ATOM 748 N N . SER A 1 103 ? -2.184 -1.227 7.574 1 97.75 103 SER A N 1
ATOM 749 C CA . SER A 1 103 ? -2.047 -0.031 6.75 1 97.75 103 SER A CA 1
ATOM 750 C C . SER A 1 103 ? -0.65 0.568 6.871 1 97.75 103 SER A C 1
ATOM 752 O O . SER A 1 103 ? -0.097 0.65 7.969 1 97.75 103 SER A O 1
ATOM 754 N N . THR A 1 104 ? -0.069 0.905 5.73 1 98.12 104 THR A N 1
ATOM 755 C CA . THR A 1 104 ? 1.139 1.723 5.703 1 98.12 104 THR A CA 1
ATOM 756 C C . THR A 1 104 ? 0.849 3.131 6.215 1 98.12 104 THR A C 1
ATOM 758 O O . THR A 1 104 ? -0.098 3.779 5.762 1 98.12 104 THR A O 1
ATOM 761 N N . VAL A 1 105 ? 1.749 3.629 7.145 1 98.25 105 VAL A N 1
ATOM 762 C CA . VAL A 1 105 ? 1.322 4.855 7.809 1 98.25 105 VAL A CA 1
ATOM 763 C C . VAL A 1 105 ? 2.377 5.945 7.609 1 98.25 105 VAL A C 1
ATOM 765 O O . VAL A 1 105 ? 2.061 7.051 7.172 1 98.25 105 VAL A O 1
ATOM 768 N N . SER A 1 106 ? 3.641 5.629 7.918 1 98.19 106 SER A N 1
ATOM 769 C CA . SER A 1 106 ? 4.578 6.746 7.949 1 98.19 106 SER A CA 1
ATOM 770 C C . SER A 1 106 ? 5.992 6.289 7.602 1 98.19 106 SER A C 1
ATOM 772 O O . SER A 1 106 ? 6.293 5.094 7.641 1 98.19 106 SER A O 1
ATOM 774 N N . MET A 1 107 ? 6.754 7.215 7.219 1 96.5 107 MET A N 1
ATOM 775 C CA . MET A 1 107 ? 8.188 7.074 6.977 1 96.5 107 MET A CA 1
ATOM 776 C C . MET A 1 107 ? 8.938 8.32 7.441 1 96.5 107 MET A C 1
ATOM 778 O O . MET A 1 107 ? 8.516 9.445 7.168 1 96.5 107 MET A O 1
ATOM 782 N N . GLN A 1 108 ? 9.984 8.062 8.18 1 95.44 108 GLN A N 1
ATOM 783 C CA . GLN A 1 108 ? 10.828 9.172 8.625 1 95.44 108 GLN A CA 1
ATOM 784 C C . GLN A 1 108 ? 12.305 8.805 8.539 1 95.44 108 GLN A C 1
ATOM 786 O O . GLN A 1 108 ? 12.727 7.75 9.016 1 95.44 108 GLN A O 1
ATOM 791 N N . TYR A 1 109 ? 13.016 9.68 7.871 1 91 109 TYR A N 1
ATOM 792 C CA . TYR A 1 109 ? 14.453 9.477 7.758 1 91 109 TYR A CA 1
ATOM 793 C C . TYR A 1 109 ? 15.18 10.031 8.984 1 91 109 TYR A C 1
ATOM 795 O O . TYR A 1 109 ? 14.82 11.086 9.5 1 91 109 TYR A O 1
ATOM 803 N N . ASP A 1 110 ? 16.203 9.289 9.398 1 88.5 110 ASP A N 1
ATOM 804 C CA . ASP A 1 110 ? 16.984 9.703 10.562 1 88.5 110 ASP A CA 1
ATOM 805 C C . ASP A 1 110 ? 17.625 11.07 10.336 1 88.5 110 ASP A C 1
ATOM 807 O O . ASP A 1 110 ? 17.719 11.875 11.266 1 88.5 110 ASP A O 1
ATOM 811 N N . ILE A 1 111 ? 18.016 11.359 9.148 1 87.12 111 ILE A N 1
ATOM 812 C CA . ILE A 1 111 ? 18.766 12.57 8.82 1 87.12 111 ILE A CA 1
ATOM 813 C C . ILE A 1 111 ? 17.797 13.758 8.711 1 87.12 111 ILE A C 1
ATOM 815 O O . ILE A 1 111 ? 18.234 14.914 8.672 1 87.12 111 ILE A O 1
ATOM 819 N N . GLU A 1 112 ? 16.5 13.5 8.609 1 91.31 112 GLU A N 1
ATOM 820 C CA . GLU A 1 112 ? 15.484 14.547 8.539 1 91.31 112 GLU A CA 1
ATOM 821 C C . GLU A 1 112 ? 14.352 14.289 9.531 1 91.31 112 GLU A C 1
ATOM 823 O O . GLU A 1 112 ? 13.203 14.102 9.141 1 91.31 112 GLU A O 1
ATOM 828 N N . PRO A 1 113 ? 14.68 14.469 10.828 1 92.38 113 PRO A N 1
ATOM 829 C CA . PRO A 1 113 ? 13.664 14.156 11.836 1 92.38 113 PRO A CA 1
ATOM 830 C C . PRO A 1 113 ? 12.523 15.172 11.875 1 92.38 113 PRO A C 1
ATOM 832 O O . PRO A 1 113 ? 11.469 14.906 12.445 1 92.38 113 PRO A O 1
ATOM 835 N N . ASP A 1 114 ? 12.727 16.312 11.258 1 96.06 114 ASP A N 1
ATOM 836 C CA . ASP A 1 114 ? 11.719 17.375 11.297 1 96.06 114 ASP A CA 1
ATOM 837 C C . ASP A 1 114 ? 10.719 17.219 10.156 1 96.06 114 ASP A C 1
ATOM 839 O O . ASP A 1 114 ? 9.797 18.031 10.023 1 96.06 114 ASP A O 1
ATOM 843 N N . VAL A 1 115 ? 10.898 16.203 9.344 1 96.06 115 VAL A N 1
ATOM 844 C CA . VAL A 1 115 ? 9.977 15.898 8.25 1 96.06 115 VAL A CA 1
ATOM 845 C C . VAL A 1 115 ? 9.383 14.508 8.445 1 96.06 115 VAL A C 1
ATOM 847 O O . VAL A 1 115 ? 10.109 13.539 8.664 1 96.06 115 VAL A O 1
ATOM 850 N N . LEU A 1 116 ? 8.141 14.477 8.438 1 97.69 116 LEU A N 1
ATOM 851 C CA . LEU A 1 116 ? 7.398 13.227 8.547 1 97.69 116 LEU A CA 1
ATOM 852 C C . LEU A 1 116 ? 6.609 12.953 7.27 1 97.69 116 LEU A C 1
ATOM 854 O O . LEU A 1 116 ? 5.758 13.75 6.879 1 97.69 116 LEU A O 1
ATOM 858 N N . GLY A 1 117 ? 6.961 11.883 6.625 1 98 117 GLY A N 1
ATOM 859 C CA . GLY A 1 117 ? 6.137 11.414 5.523 1 98 117 GLY A CA 1
ATOM 860 C C . GLY A 1 117 ? 4.961 10.57 5.977 1 98 117 GLY A C 1
ATOM 861 O O . GLY A 1 117 ? 5.145 9.547 6.641 1 98 117 GLY A O 1
ATOM 862 N N . LEU A 1 118 ? 3.777 11.031 5.699 1 98.62 118 LEU A N 1
ATOM 863 C CA . LEU A 1 118 ? 2.574 10.234 5.922 1 98.62 118 LEU A CA 1
ATOM 864 C C . LEU A 1 118 ? 2.043 9.672 4.609 1 98.62 118 LEU A C 1
ATOM 866 O O . LEU A 1 118 ? 2.043 10.359 3.588 1 98.62 118 LEU A O 1
ATOM 870 N N . ALA A 1 119 ? 1.662 8.414 4.676 1 98.56 119 ALA A N 1
ATOM 871 C CA . ALA A 1 119 ? 1.096 7.828 3.467 1 98.56 119 ALA A CA 1
ATOM 872 C C . ALA A 1 119 ? -0.132 8.602 3 1 98.56 119 ALA A C 1
ATOM 874 O O . ALA A 1 119 ? -1.093 8.773 3.756 1 98.56 119 ALA A O 1
ATOM 875 N N . ALA A 1 120 ? -0.149 8.984 1.767 1 98.06 120 ALA A N 1
ATOM 876 C CA . ALA A 1 120 ? -1.165 9.898 1.248 1 98.06 120 ALA A CA 1
ATOM 877 C C . ALA A 1 120 ? -2.533 9.227 1.201 1 98.06 120 ALA A C 1
ATOM 879 O O . ALA A 1 120 ? -3.562 9.891 1.356 1 98.06 120 ALA A O 1
ATOM 880 N N . GLY A 1 121 ? -2.549 7.977 1.023 1 97.62 121 GLY A N 1
ATOM 881 C CA . GLY A 1 121 ? -3.801 7.242 0.947 1 97.62 121 GLY A CA 1
ATOM 882 C C . GLY A 1 121 ? -4.602 7.289 2.236 1 97.62 121 GLY A C 1
ATOM 883 O O . GLY A 1 121 ? -5.789 6.961 2.248 1 97.62 121 GLY A O 1
ATOM 884 N N . LEU A 1 122 ? -3.996 7.656 3.322 1 98 122 LEU A N 1
ATOM 885 C CA . LEU A 1 122 ? -4.66 7.695 4.621 1 98 122 LEU A CA 1
ATOM 886 C C . LEU A 1 122 ? -5.453 8.992 4.785 1 98 122 LEU A C 1
ATOM 888 O O . LEU A 1 122 ? -6.27 9.109 5.703 1 98 122 LEU A O 1
ATOM 892 N N . ILE A 1 123 ? -5.172 9.969 3.959 1 98 123 ILE A N 1
ATOM 893 C CA . ILE A 1 123 ? -5.77 11.289 4.129 1 98 123 ILE A CA 1
ATOM 894 C C . ILE A 1 123 ? -7.254 11.234 3.783 1 98 123 ILE A C 1
ATOM 896 O O . ILE A 1 123 ? -7.637 10.695 2.744 1 98 123 ILE A O 1
ATOM 900 N N . ASN A 1 124 ? -8.008 11.742 4.723 1 96.31 124 ASN A N 1
ATOM 901 C CA . ASN A 1 124 ? -9.453 11.773 4.516 1 96.31 124 ASN A CA 1
ATOM 902 C C . ASN A 1 124 ? -9.852 12.812 3.48 1 96.31 124 ASN A C 1
ATOM 904 O O . ASN A 1 124 ? -9.188 13.852 3.346 1 96.31 124 ASN A O 1
ATOM 908 N N . ASN A 1 125 ? -10.922 12.523 2.715 1 92.56 125 ASN A N 1
ATOM 909 C CA . ASN A 1 125 ? -11.508 13.414 1.72 1 92.56 125 ASN A CA 1
ATOM 910 C C . ASN A 1 125 ? -10.523 13.719 0.593 1 92.56 125 ASN A C 1
ATOM 912 O O . ASN A 1 125 ? -10.5 14.836 0.066 1 92.56 125 ASN A O 1
ATOM 916 N N . ASP A 1 126 ? -9.672 12.789 0.225 1 86.5 126 ASP A N 1
ATOM 917 C CA . ASP A 1 126 ? -8.711 12.977 -0.862 1 86.5 126 ASP A CA 1
ATOM 918 C C . ASP A 1 126 ? -9.375 12.742 -2.219 1 86.5 126 ASP A C 1
ATOM 920 O O . ASP A 1 126 ? -8.75 12.953 -3.262 1 86.5 126 ASP A O 1
ATOM 924 N N . ASN A 1 127 ? -10.578 12.344 -2.236 1 80.81 127 ASN A N 1
ATOM 925 C CA . ASN A 1 127 ? -11.391 12.297 -3.445 1 80.81 127 ASN A CA 1
ATOM 926 C C . ASN A 1 127 ? -12.383 13.453 -3.492 1 80.81 127 ASN A C 1
ATOM 928 O O . ASN A 1 127 ? -13.383 13.398 -4.219 1 80.81 127 ASN A O 1
ATOM 932 N N . GLY A 1 128 ? -12.141 14.461 -2.717 1 87.06 128 GLY A N 1
ATOM 933 C CA . GLY A 1 128 ? -12.953 15.656 -2.586 1 87.06 128 GLY A CA 1
ATOM 934 C C . GLY A 1 128 ? -12.133 16.922 -2.436 1 87.06 128 GLY A C 1
ATOM 935 O O . GLY A 1 128 ? -11.18 17.141 -3.186 1 87.06 128 GLY A O 1
ATOM 936 N N . ASP A 1 129 ? -12.57 17.75 -1.457 1 89.88 129 ASP A N 1
ATOM 937 C CA . ASP A 1 129 ? -11.984 19.078 -1.315 1 89.88 129 ASP A CA 1
ATOM 938 C C . ASP A 1 129 ? -10.5 19 -0.975 1 89.88 129 ASP A C 1
ATOM 940 O O . ASP A 1 129 ? -9.68 19.703 -1.562 1 89.88 129 ASP A O 1
ATOM 944 N N . VAL A 1 130 ? -10.172 18.125 -0.08 1 93.5 130 VAL A N 1
ATOM 945 C CA . VAL A 1 130 ? -8.773 17.969 0.316 1 93.5 130 VAL A CA 1
ATOM 946 C C . VAL A 1 130 ? -7.961 17.422 -0.856 1 93.5 130 VAL A C 1
ATOM 948 O O . VAL A 1 130 ? -6.828 17.859 -1.089 1 93.5 130 VAL A O 1
ATOM 951 N N . GLY A 1 131 ? -8.562 16.516 -1.579 1 93.25 131 GLY A N 1
ATOM 952 C CA . GLY A 1 131 ? -7.918 15.961 -2.76 1 93.25 131 GLY A CA 1
ATOM 953 C C . GLY A 1 131 ? -7.598 17.016 -3.809 1 93.25 131 GLY A C 1
ATOM 954 O O . GLY A 1 131 ? -6.535 16.969 -4.434 1 93.25 131 GLY A O 1
ATOM 955 N N . GLU A 1 132 ? -8.484 17.969 -3.984 1 92.62 132 GLU A N 1
ATOM 956 C CA . GLU A 1 132 ? -8.266 19.031 -4.949 1 92.62 132 GLU A CA 1
ATOM 957 C C . GLU A 1 132 ? -7.051 19.875 -4.57 1 92.62 132 GLU A C 1
ATOM 959 O O . GLU A 1 132 ? -6.285 20.297 -5.441 1 92.62 132 GLU A O 1
ATOM 964 N N . VAL A 1 133 ? -6.887 20.094 -3.342 1 94.56 133 VAL A N 1
ATOM 965 C CA . VAL A 1 133 ? -5.73 20.859 -2.871 1 94.56 133 VAL A CA 1
ATOM 966 C C . VAL A 1 133 ? -4.457 20.047 -3.082 1 94.56 133 VAL A C 1
ATOM 968 O O . VAL A 1 133 ? -3.459 20.562 -3.592 1 94.56 133 VAL A O 1
ATOM 971 N N . LEU A 1 134 ? -4.543 18.734 -2.781 1 94.75 134 LEU A N 1
ATOM 972 C CA . LEU A 1 134 ? -3.383 17.859 -2.896 1 94.75 134 LEU A CA 1
ATOM 973 C C . LEU A 1 134 ? -2.949 17.719 -4.352 1 94.75 134 LEU A C 1
ATOM 975 O O . LEU A 1 134 ? -1.763 17.531 -4.637 1 94.75 134 LEU A O 1
ATOM 979 N N . LYS A 1 135 ? -3.854 17.828 -5.211 1 91.69 135 LYS A N 1
ATOM 980 C CA . LYS A 1 135 ? -3.572 17.75 -6.641 1 91.69 135 LYS A CA 1
ATOM 981 C C . LYS A 1 135 ? -2.678 18.906 -7.094 1 91.69 135 LYS A C 1
ATOM 983 O O . LYS A 1 135 ? -1.929 18.766 -8.062 1 91.69 135 LYS A O 1
ATOM 988 N N . MET A 1 136 ? -2.736 19.938 -6.367 1 91.44 136 MET A N 1
ATOM 989 C CA . MET A 1 136 ? -2.039 21.156 -6.777 1 91.44 136 MET A CA 1
ATOM 990 C C . MET A 1 136 ? -0.676 21.266 -6.102 1 91.44 136 MET A C 1
ATOM 992 O O . MET A 1 136 ? 0.114 22.156 -6.418 1 91.44 136 MET A O 1
ATOM 996 N N . ILE A 1 137 ? -0.412 20.375 -5.199 1 89.88 137 ILE A N 1
ATOM 997 C CA . ILE A 1 137 ? 0.865 20.406 -4.496 1 89.88 137 ILE A CA 1
ATOM 998 C C . ILE A 1 137 ? 1.94 19.734 -5.348 1 89.88 137 ILE A C 1
ATOM 1000 O O . ILE A 1 137 ? 1.644 18.844 -6.141 1 89.88 137 ILE A O 1
ATOM 1004 N N . PRO A 1 138 ? 3.23 20.203 -5.262 1 88.88 138 PRO A N 1
ATOM 1005 C CA . PRO A 1 138 ? 4.305 19.578 -6.031 1 88.88 138 PRO A CA 1
ATOM 1006 C C . PRO A 1 138 ? 4.348 18.062 -5.852 1 88.88 138 PRO A C 1
ATOM 1008 O O . PRO A 1 138 ? 4.145 17.562 -4.742 1 88.88 138 PRO A O 1
ATOM 1011 N N . GLN A 1 139 ? 4.523 17.438 -6.984 1 88.38 139 GLN A N 1
ATOM 1012 C CA . GLN A 1 139 ? 4.645 15.984 -6.961 1 88.38 139 GLN A CA 1
ATOM 1013 C C . GLN A 1 139 ? 5.91 15.523 -7.68 1 88.38 139 GLN A C 1
ATOM 1015 O O . GLN A 1 139 ? 6.371 16.188 -8.617 1 88.38 139 GLN A O 1
ATOM 1020 N N . LYS A 1 140 ? 6.426 14.422 -7.191 1 85.88 140 LYS A N 1
ATOM 1021 C CA . LYS A 1 140 ? 7.578 13.836 -7.871 1 85.88 140 LYS A CA 1
ATOM 1022 C C . LYS A 1 140 ? 7.547 12.312 -7.793 1 85.88 140 LYS A C 1
ATOM 1024 O O . LYS A 1 140 ? 7 11.75 -6.844 1 85.88 140 LYS A O 1
ATOM 1029 N N . HIS A 1 141 ? 8.078 11.656 -8.836 1 88.81 141 HIS A N 1
ATOM 1030 C CA . HIS A 1 141 ? 8.352 10.227 -8.859 1 88.81 141 HIS A CA 1
ATOM 1031 C C . HIS A 1 141 ? 9.836 9.953 -8.617 1 88.81 141 HIS A C 1
ATOM 1033 O O . HIS A 1 141 ? 10.695 10.562 -9.258 1 88.81 141 HIS A O 1
ATOM 1039 N N . ILE A 1 142 ? 10.062 9.062 -7.629 1 87.19 142 ILE A N 1
ATOM 1040 C CA . ILE A 1 142 ? 11.461 8.781 -7.324 1 87.19 142 ILE A CA 1
ATOM 1041 C C . ILE A 1 142 ? 11.711 7.273 -7.395 1 87.19 142 ILE A C 1
ATOM 1043 O O . ILE A 1 142 ? 10.766 6.477 -7.348 1 87.19 142 ILE A O 1
ATOM 1047 N N . PHE A 1 143 ? 13.039 6.84 -7.59 1 89.94 143 PHE A N 1
ATOM 1048 C CA . PHE A 1 143 ? 13.5 5.457 -7.66 1 89.94 143 PHE A CA 1
ATOM 1049 C C . PHE A 1 143 ? 12.898 4.746 -8.867 1 89.94 143 PHE A C 1
ATOM 1051 O O . PHE A 1 143 ? 12.406 3.621 -8.758 1 89.94 143 PHE A O 1
ATOM 1058 N N . LEU A 1 144 ? 12.914 5.371 -9.961 1 87.94 144 LEU A N 1
ATOM 1059 C CA . LEU A 1 144 ? 12.281 4.855 -11.18 1 87.94 144 LEU A CA 1
ATOM 1060 C C . LEU A 1 144 ? 13.07 3.676 -11.734 1 87.94 144 LEU A C 1
ATOM 1062 O O . LEU A 1 144 ? 12.547 2.893 -12.531 1 87.94 144 LEU A O 1
ATOM 1066 N N . LYS A 1 145 ? 14.328 3.496 -11.328 1 85.94 145 LYS A N 1
ATOM 1067 C CA . LYS A 1 145 ? 15.117 2.34 -11.742 1 85.94 145 LYS A CA 1
ATOM 1068 C C . LYS A 1 145 ? 14.547 1.05 -11.156 1 85.94 145 LYS A C 1
ATOM 1070 O O . LYS A 1 145 ? 14.773 -0.034 -11.695 1 85.94 145 LYS A O 1
ATOM 1075 N N . GLU A 1 146 ? 13.828 1.229 -10.07 1 90.31 146 GLU A N 1
ATOM 1076 C CA . GLU A 1 146 ? 13.25 0.066 -9.391 1 90.31 146 GLU A CA 1
ATOM 1077 C C . GLU A 1 146 ? 11.75 -0.04 -9.656 1 90.31 146 GLU A C 1
ATOM 1079 O O . GLU A 1 146 ? 11.07 -0.868 -9.047 1 90.31 146 GLU A O 1
ATOM 1084 N N . LYS A 1 147 ? 11.289 0.816 -10.562 1 90.94 147 LYS A N 1
ATOM 1085 C CA . LYS A 1 147 ? 9.859 0.834 -10.859 1 90.94 147 LYS A CA 1
ATOM 1086 C C . LYS A 1 147 ? 9.383 -0.525 -11.359 1 90.94 147 LYS A C 1
ATOM 1088 O O . LYS A 1 147 ? 10.094 -1.192 -12.125 1 90.94 147 LYS A O 1
ATOM 1093 N N . ALA A 1 148 ? 8.203 -0.932 -10.922 1 93.38 148 ALA A N 1
ATOM 1094 C CA . ALA A 1 148 ? 7.602 -2.152 -11.461 1 93.38 148 ALA A CA 1
ATOM 1095 C C . ALA A 1 148 ? 7.41 -2.053 -12.969 1 93.38 148 ALA A C 1
ATOM 1097 O O . ALA A 1 148 ? 6.91 -1.044 -13.469 1 93.38 148 ALA A O 1
ATOM 1098 N N . GLU A 1 149 ? 7.688 -3.105 -13.656 1 91.75 149 GLU A N 1
ATOM 1099 C CA . GLU A 1 149 ? 7.555 -3.109 -15.109 1 91.75 149 GLU A CA 1
ATOM 1100 C C . GLU A 1 149 ? 6.09 -3.074 -15.531 1 91.75 149 GLU A C 1
ATOM 1102 O O . GLU A 1 149 ? 5.75 -2.521 -16.578 1 91.75 149 GLU A O 1
ATOM 1107 N N . TRP A 1 150 ? 5.301 -3.584 -14.727 1 91.62 150 TRP A N 1
ATOM 1108 C CA . TRP A 1 150 ? 3.9 -3.76 -15.086 1 91.62 150 TRP A CA 1
ATOM 1109 C C . TRP A 1 150 ? 3.123 -2.461 -14.906 1 91.62 150 TRP A C 1
ATOM 1111 O O . TRP A 1 150 ? 1.938 -2.387 -15.242 1 91.62 150 TRP A O 1
ATOM 1121 N N . PHE A 1 151 ? 3.738 -1.455 -14.383 1 88.12 151 PHE A N 1
ATOM 1122 C CA . PHE A 1 151 ? 3.043 -0.185 -14.203 1 88.12 151 PHE A CA 1
ATOM 1123 C C . PHE A 1 151 ? 3.719 0.918 -15.008 1 88.12 151 PHE A C 1
ATOM 1125 O O . PHE A 1 151 ? 4.891 1.227 -14.789 1 88.12 151 PHE A O 1
ATOM 1132 N N . ALA A 1 152 ? 2.938 1.501 -15.852 1 81.44 152 ALA A N 1
ATOM 1133 C CA . ALA A 1 152 ? 3.471 2.562 -16.703 1 81.44 152 ALA A CA 1
ATOM 1134 C C . ALA A 1 152 ? 3.195 3.938 -16.094 1 81.44 152 ALA A C 1
ATOM 1136 O O . ALA A 1 152 ? 2.125 4.172 -15.531 1 81.44 152 ALA A O 1
ATOM 1137 N N . ILE A 1 153 ? 4.172 4.758 -16.094 1 77 153 ILE A N 1
ATOM 1138 C CA . ILE A 1 153 ? 3.979 6.137 -15.656 1 77 153 ILE A CA 1
ATOM 1139 C C . ILE A 1 153 ? 4.117 7.082 -16.844 1 77 153 ILE A C 1
ATOM 1141 O O . ILE A 1 153 ? 4.863 6.797 -17.797 1 77 153 ILE A O 1
ATOM 1145 N N . ASP A 1 154 ? 3.189 8.094 -16.75 1 65.25 154 ASP A N 1
ATOM 1146 C CA . ASP A 1 154 ? 3.363 9.156 -17.734 1 65.25 154 ASP A CA 1
ATOM 1147 C C . ASP A 1 154 ? 4.559 10.039 -17.391 1 65.25 154 ASP A C 1
ATOM 1149 O O . ASP A 1 154 ? 4.504 10.828 -16.453 1 65.25 154 ASP A O 1
ATOM 1153 N N . ARG A 1 155 ? 5.582 9.781 -18.062 1 61.66 155 ARG A N 1
ATOM 1154 C CA . ARG A 1 155 ? 6.84 10.477 -17.781 1 61.66 155 ARG A CA 1
ATOM 1155 C C . ARG A 1 155 ? 6.703 11.977 -18.047 1 61.66 155 ARG A C 1
ATOM 1157 O O . ARG A 1 155 ? 7.445 12.781 -17.484 1 61.66 155 ARG A O 1
ATOM 1164 N N . SER A 1 156 ? 5.801 12.352 -18.922 1 59.66 156 SER A N 1
ATOM 1165 C CA . SER A 1 156 ? 5.629 13.773 -19.188 1 59.66 156 SER A CA 1
ATOM 1166 C C . SER A 1 156 ? 5.141 14.523 -17.953 1 59.66 156 SER A C 1
ATOM 1168 O O . SER A 1 156 ? 5.414 15.711 -17.797 1 59.66 156 SER A O 1
ATOM 1170 N N . ALA A 1 157 ? 4.391 13.953 -17.219 1 54.34 157 ALA A N 1
ATOM 1171 C CA . ALA A 1 157 ? 3.852 14.555 -16.016 1 54.34 157 ALA A CA 1
ATOM 1172 C C . ALA A 1 157 ? 4.824 14.406 -14.844 1 54.34 157 ALA A C 1
ATOM 1174 O O . ALA A 1 157 ? 4.668 15.055 -13.805 1 54.34 157 ALA A O 1
ATOM 1175 N N . ALA A 1 158 ? 5.703 13.445 -15.062 1 54.75 158 ALA A N 1
ATOM 1176 C CA . ALA A 1 158 ? 6.613 13.156 -13.961 1 54.75 158 ALA A CA 1
ATOM 1177 C C . ALA A 1 158 ? 7.684 14.234 -13.836 1 54.75 158 ALA A C 1
ATOM 1179 O O . ALA A 1 158 ? 8.484 14.438 -14.75 1 54.75 158 ALA A O 1
ATOM 1180 N N . GLY A 1 159 ? 7.234 15.445 -13.562 1 49.34 159 GLY A N 1
ATOM 1181 C CA . GLY A 1 159 ? 8.219 16.5 -13.383 1 49.34 159 GLY A CA 1
ATOM 1182 C C . GLY A 1 159 ? 9.641 15.977 -13.266 1 49.34 159 GLY A C 1
ATOM 1183 O O . GLY A 1 159 ? 9.945 14.883 -13.75 1 49.34 159 GLY A O 1
ATOM 1184 N N . ASP A 1 160 ? 10.523 16.906 -12.586 1 46.72 160 ASP A N 1
ATOM 1185 C CA . ASP A 1 160 ? 11.93 16.578 -12.344 1 46.72 160 ASP A CA 1
ATOM 1186 C C . ASP A 1 160 ? 12.07 15.242 -11.617 1 46.72 160 ASP A C 1
ATOM 1188 O O . ASP A 1 160 ? 11.719 15.125 -10.445 1 46.72 160 ASP A O 1
ATOM 1192 N N . VAL A 1 161 ? 11.719 14.289 -12.289 1 48.62 161 VAL A N 1
ATOM 1193 C CA . VAL A 1 161 ? 11.961 12.93 -11.828 1 48.62 161 VAL A CA 1
ATOM 1194 C C . VAL A 1 161 ? 13.422 12.781 -11.406 1 48.62 161 VAL A C 1
ATOM 1196 O O . VAL A 1 161 ? 14.328 12.914 -12.234 1 48.62 161 VAL A O 1
ATOM 1199 N N . ALA A 1 162 ? 13.859 13.359 -10.422 1 44.12 162 ALA A N 1
ATOM 1200 C CA . ALA A 1 162 ? 15.18 12.898 -10.008 1 44.12 162 ALA A CA 1
ATOM 1201 C C . ALA A 1 162 ? 15.289 11.375 -10.102 1 44.12 162 ALA A C 1
ATOM 1203 O O . ALA A 1 162 ? 14.453 10.656 -9.555 1 44.12 162 ALA A O 1
ATOM 1204 N N . GLU A 1 163 ? 15.32 10.883 -11.359 1 46.56 163 GLU A N 1
ATOM 1205 C CA . GLU A 1 163 ? 15.758 9.492 -11.367 1 46.56 163 GLU A CA 1
ATOM 1206 C C . GLU A 1 163 ? 16.625 9.18 -10.156 1 46.56 163 GLU A C 1
ATOM 1208 O O . GLU A 1 163 ? 17.828 9.484 -10.148 1 46.56 163 GLU A O 1
ATOM 1213 N N . TRP A 1 164 ? 16.328 9.609 -9.023 1 42.25 164 TRP A N 1
ATOM 1214 C CA . TRP A 1 164 ? 17.266 9.242 -7.957 1 42.25 164 TRP A CA 1
ATOM 1215 C C . TRP A 1 164 ? 17.812 7.832 -8.172 1 42.25 164 TRP A C 1
ATOM 1217 O O . TRP A 1 164 ? 17.047 6.859 -8.18 1 42.25 164 TRP A O 1
ATOM 1227 N N . GLU A 1 165 ? 18.609 7.719 -9.266 1 40.34 165 GLU A N 1
ATOM 1228 C CA . GLU A 1 165 ? 19.438 6.535 -9.055 1 40.34 165 GLU A CA 1
ATOM 1229 C C . GLU A 1 165 ? 19.578 6.215 -7.566 1 40.34 165 GLU A C 1
ATOM 1231 O O . GLU A 1 165 ? 19.5 7.113 -6.723 1 40.34 165 GLU A O 1
ATOM 1236 N N . GLY A 1 166 ? 19.906 5.141 -6.977 1 39.69 166 GLY A N 1
ATOM 1237 C CA . GLY A 1 166 ? 20.125 4.727 -5.598 1 39.69 166 GLY A CA 1
ATOM 1238 C C . GLY A 1 166 ? 20.031 5.871 -4.609 1 39.69 166 GLY A C 1
ATOM 1239 O O . GLY A 1 166 ? 19.75 7.008 -4.992 1 39.69 166 GLY A O 1
ATOM 1240 N N . PHE A 1 167 ? 20.094 5.754 -3.23 1 41.66 167 PHE A N 1
ATOM 1241 C CA . PHE A 1 167 ? 20.344 6.844 -2.295 1 41.66 167 PHE A CA 1
ATOM 1242 C C . PHE A 1 167 ? 21.172 7.941 -2.955 1 41.66 167 PHE A C 1
ATOM 1244 O O . PHE A 1 167 ? 22.266 7.684 -3.475 1 41.66 167 PHE A O 1
ATOM 1251 N N . SER A 1 168 ? 20.766 8.781 -3.701 1 36.72 168 SER A N 1
ATOM 1252 C CA . SER A 1 168 ? 21.578 9.836 -4.289 1 36.72 168 SER A CA 1
ATOM 1253 C C . SER A 1 168 ? 22.859 10.055 -3.486 1 36.72 168 SER A C 1
ATOM 1255 O O . SER A 1 168 ? 22.906 9.789 -2.283 1 36.72 168 SER A O 1
ATOM 1257 N N . GLU A 1 169 ? 23.984 10.125 -4.152 1 37.44 169 GLU A N 1
ATOM 1258 C CA . GLU A 1 169 ? 25.234 10.625 -3.596 1 37.44 169 GLU A CA 1
ATOM 1259 C C . GLU A 1 169 ? 24.984 11.742 -2.588 1 37.44 169 GLU A C 1
ATOM 1261 O O . GLU A 1 169 ? 25.734 11.898 -1.623 1 37.44 169 GLU A O 1
ATOM 1266 N N . ASP A 1 170 ? 24.172 12.633 -2.854 1 39.81 170 ASP A N 1
ATOM 1267 C CA . ASP A 1 170 ? 23.969 13.75 -1.933 1 39.81 170 ASP A CA 1
ATOM 1268 C C . ASP A 1 170 ? 23.281 13.289 -0.646 1 39.81 170 ASP A C 1
ATOM 1270 O O . ASP A 1 170 ? 23.594 13.781 0.439 1 39.81 170 ASP A O 1
ATOM 1274 N N . TRP A 1 171 ? 22.359 12.391 -0.7 1 43.97 171 TRP A N 1
ATOM 1275 C CA . TRP A 1 171 ? 21.797 11.82 0.527 1 43.97 171 TRP A CA 1
ATOM 1276 C C . TRP A 1 171 ? 22.844 10.984 1.258 1 43.97 171 TRP A C 1
ATOM 1278 O O . TRP A 1 171 ? 23.016 11.102 2.475 1 43.97 171 TRP A O 1
ATOM 1288 N N . GLU A 1 172 ? 23.359 9.961 0.501 1 42.56 172 GLU A N 1
ATOM 1289 C CA . GLU A 1 172 ? 24.547 9.344 1.105 1 42.56 172 GLU A CA 1
ATOM 1290 C C . GLU A 1 172 ? 25.547 10.398 1.559 1 42.56 172 GLU A C 1
ATOM 1292 O O . GLU A 1 172 ? 26.156 10.258 2.621 1 42.56 172 GLU A O 1
ATOM 1297 N N . ARG A 1 173 ? 25.688 11.266 0.638 1 41.31 173 ARG A N 1
ATOM 1298 C CA . ARG A 1 173 ? 26.578 12.352 1.042 1 41.31 173 ARG A CA 1
ATOM 1299 C C . ARG A 1 173 ? 26.016 13.102 2.246 1 41.31 173 ARG A C 1
ATOM 1301 O O . ARG A 1 173 ? 26.75 13.438 3.174 1 41.31 173 ARG A O 1
ATOM 1308 N N . LYS A 1 174 ? 24.828 13.367 2.211 1 42.91 174 LYS A N 1
ATOM 1309 C CA . LYS A 1 174 ? 24.266 14.039 3.379 1 42.91 174 LYS A CA 1
ATOM 1310 C C . LYS A 1 174 ? 24.281 13.133 4.602 1 42.91 174 LYS A C 1
ATOM 1312 O O . LYS A 1 174 ? 24.562 13.586 5.715 1 42.91 174 LYS A O 1
ATOM 1317 N N . VAL A 1 175 ? 24.109 11.859 4.426 1 47.81 175 VAL A N 1
ATOM 1318 C CA . VAL A 1 175 ? 24.25 10.891 5.504 1 47.81 175 VAL A CA 1
ATOM 1319 C C . VAL A 1 175 ? 25.719 10.82 5.941 1 47.81 175 VAL A C 1
ATOM 1321 O O . VAL A 1 175 ? 26.016 10.766 7.137 1 47.81 175 VAL A O 1
ATOM 1324 N N . GLU A 1 176 ? 26.547 10.641 4.891 1 45.16 176 GLU A N 1
ATOM 1325 C CA . GLU A 1 176 ? 27.969 10.617 5.203 1 45.16 176 GLU A CA 1
ATOM 1326 C C . GLU A 1 176 ? 28.422 11.945 5.793 1 45.16 176 GLU A C 1
ATOM 1328 O O . GLU A 1 176 ? 29.25 11.977 6.711 1 45.16 176 GLU A O 1
ATOM 1333 N N . MET A 1 177 ? 28.047 12.969 5.152 1 41.91 177 MET A N 1
ATOM 1334 C CA . MET A 1 177 ? 28.438 14.266 5.684 1 41.91 177 MET A CA 1
ATOM 1335 C C . MET A 1 177 ? 27.875 14.469 7.09 1 41.91 177 MET A C 1
ATOM 1337 O O . MET A 1 177 ? 28.547 15.047 7.949 1 41.91 177 MET A O 1
ATOM 1341 N N . LYS A 1 178 ? 26.703 14.188 7.324 1 42.84 178 LYS A N 1
ATOM 1342 C CA . LYS A 1 178 ? 26.203 14.297 8.688 1 42.84 178 LYS A CA 1
ATOM 1343 C C . LYS A 1 178 ? 26.828 13.258 9.594 1 42.84 178 LYS A C 1
ATOM 1345 O O . LYS A 1 178 ? 27.016 13.492 10.789 1 42.84 178 LYS A O 1
ATOM 1350 N N . LYS A 1 179 ? 27.078 12.07 9.195 1 46.75 179 LYS A N 1
ATOM 1351 C CA . LYS A 1 179 ? 27.906 11.148 9.977 1 46.75 179 LYS A CA 1
ATOM 1352 C C . LYS A 1 179 ? 29.312 11.703 10.172 1 46.75 179 LYS A C 1
ATOM 1354 O O . LYS A 1 179 ? 29.938 11.492 11.211 1 46.75 179 LYS A O 1
ATOM 1359 N N . GLY A 1 180 ? 29.875 12.18 9.133 1 43.59 180 GLY A N 1
ATOM 1360 C CA . GLY A 1 180 ? 31.172 12.82 9.266 1 43.59 180 GLY A CA 1
ATOM 1361 C C . GLY A 1 180 ? 31.125 14.078 10.117 1 43.59 180 GLY A C 1
ATOM 1362 O O . GLY A 1 180 ? 32.156 14.484 10.664 1 43.59 180 GLY A O 1
ATOM 1363 N N . GLY A 1 181 ? 30.016 14.875 10.031 1 41.31 181 GLY A N 1
ATOM 1364 C CA . GLY A 1 181 ? 30.062 16.031 10.914 1 41.31 181 GLY A CA 1
ATOM 1365 C C . GLY A 1 181 ? 30.031 15.664 12.383 1 41.31 181 GLY A C 1
ATOM 1366 O O . GLY A 1 181 ? 30.344 16.484 13.242 1 41.31 181 GLY A O 1
ATOM 1367 N N . GLU A 1 182 ? 29.359 14.594 12.758 1 40.66 182 GLU A N 1
ATOM 1368 C CA . GLU A 1 182 ? 29.453 14.352 14.195 1 40.66 182 GLU A CA 1
ATOM 1369 C C . GLU A 1 182 ? 30.828 13.852 14.594 1 40.66 182 GLU A C 1
ATOM 1371 O O . GLU A 1 182 ? 31.156 13.797 15.781 1 40.66 182 GLU A O 1
ATOM 1376 N N . GLY A 1 183 ? 31.625 13.352 13.695 1 35.28 183 GLY A N 1
ATOM 1377 C CA . GLY A 1 183 ? 32.938 12.922 14.188 1 35.28 183 GLY A CA 1
ATOM 1378 C C . GLY A 1 183 ? 33.875 14.078 14.477 1 35.28 183 GLY A C 1
ATOM 1379 O O . GLY A 1 183 ? 34.875 13.914 15.188 1 35.28 183 GLY A O 1
ATOM 1380 N N . THR A 1 184 ? 33.938 15.125 13.68 1 32.53 184 THR A N 1
ATOM 1381 C CA . THR A 1 184 ? 35.125 15.914 14 1 32.53 184 THR A CA 1
ATOM 1382 C C . THR A 1 184 ? 34.844 16.844 15.18 1 32.53 184 THR A C 1
ATOM 1384 O O . THR A 1 184 ? 34.5 18.016 14.984 1 32.53 184 THR A O 1
ATOM 1387 N N . LEU A 1 185 ? 33.812 16.891 15.906 1 28.64 185 LEU A N 1
ATOM 1388 C CA . LEU A 1 185 ? 34 17.719 17.109 1 28.64 185 LEU A CA 1
ATOM 1389 C C . LEU A 1 185 ? 34.938 17.047 18.094 1 28.64 185 LEU A C 1
ATOM 1391 O O . LEU A 1 185 ? 35.062 17.469 19.234 1 28.64 185 LEU A O 1
ATOM 1395 N N . LEU A 1 186 ? 35.938 16.297 17.672 1 23.5 186 LEU A N 1
ATOM 1396 C CA . LEU A 1 186 ? 37.062 16.391 18.578 1 23.5 186 LEU A CA 1
ATOM 1397 C C . LEU A 1 186 ? 37.844 17.672 18.344 1 23.5 186 LEU A C 1
ATOM 1399 O O . LEU A 1 186 ? 38.062 18.078 17.203 1 23.5 186 LEU A O 1
ATOM 1403 N N . MET B 1 1 ? 14.602 -34.656 -3.488 1 35.31 1 MET B N 1
ATOM 1404 C CA . MET B 1 1 ? 13.305 -34.031 -3.275 1 35.31 1 MET B CA 1
ATOM 1405 C C . MET B 1 1 ? 12.977 -33.062 -4.406 1 35.31 1 MET B C 1
ATOM 1407 O O . MET B 1 1 ? 13.789 -32.188 -4.742 1 35.31 1 MET B O 1
ATOM 1411 N N . SER B 1 2 ? 12.188 -33.344 -5.383 1 41.91 2 SER B N 1
ATOM 1412 C CA . SER B 1 2 ? 11.914 -32.562 -6.578 1 41.91 2 SER B CA 1
ATOM 1413 C C . SER B 1 2 ? 11.547 -31.125 -6.215 1 41.91 2 SER B C 1
ATOM 1415 O O . SER B 1 2 ? 10.641 -30.891 -5.41 1 41.91 2 SER B O 1
ATOM 1417 N N . THR B 1 3 ? 12.344 -30.25 -6.043 1 50.91 3 THR B N 1
ATOM 1418 C CA . THR B 1 3 ? 12.094 -28.859 -5.68 1 50.91 3 THR B CA 1
ATOM 1419 C C . THR B 1 3 ? 10.859 -28.328 -6.414 1 50.91 3 THR B C 1
ATOM 1421 O O . THR B 1 3 ? 10.805 -28.359 -7.645 1 50.91 3 THR B O 1
ATOM 1424 N N . PRO B 1 4 ? 9.695 -28.484 -5.781 1 58.78 4 PRO B N 1
ATOM 1425 C CA . PRO B 1 4 ? 8.516 -28.031 -6.523 1 58.78 4 PRO B CA 1
ATOM 1426 C C . PRO B 1 4 ? 8.781 -26.766 -7.336 1 58.78 4 PRO B C 1
ATOM 1428 O O . PRO B 1 4 ? 9.508 -25.891 -6.883 1 58.78 4 PRO B O 1
ATOM 1431 N N . THR B 1 5 ? 8.789 -26.906 -8.68 1 80.62 5 THR B N 1
ATOM 1432 C CA . THR B 1 5 ? 9.18 -25.891 -9.664 1 80.62 5 THR B CA 1
ATOM 1433 C C . THR B 1 5 ? 8.203 -24.719 -9.656 1 80.62 5 THR B C 1
ATOM 1435 O O . THR B 1 5 ? 6.992 -24.922 -9.82 1 80.62 5 THR B O 1
ATOM 1438 N N . PHE B 1 6 ? 8.43 -23.703 -8.891 1 88.06 6 PHE B N 1
ATOM 1439 C CA . PHE B 1 6 ? 7.621 -22.5 -9 1 88.06 6 PHE B CA 1
ATOM 1440 C C . PHE B 1 6 ? 8.219 -21.531 -10.016 1 88.06 6 PHE B C 1
ATOM 1442 O O . PHE B 1 6 ? 9.43 -21.531 -10.234 1 88.06 6 PHE B O 1
ATOM 1449 N N . ILE B 1 7 ? 7.32 -20.844 -10.664 1 93.19 7 ILE B N 1
ATOM 1450 C CA . ILE B 1 7 ? 7.785 -19.906 -11.688 1 93.19 7 ILE B CA 1
ATOM 1451 C C . ILE B 1 7 ? 7.801 -18.484 -11.125 1 93.19 7 ILE B C 1
ATOM 1453 O O . ILE B 1 7 ? 8.359 -17.578 -11.742 1 93.19 7 ILE B O 1
ATOM 1457 N N . LEU B 1 8 ? 7.137 -18.344 -10 1 95 8 LEU B N 1
ATOM 1458 C CA . LEU B 1 8 ? 7.027 -17.031 -9.375 1 95 8 LEU B CA 1
ATOM 1459 C C . LEU B 1 8 ? 7.129 -17.141 -7.859 1 95 8 LEU B C 1
ATOM 1461 O O . LEU B 1 8 ? 6.617 -18.078 -7.266 1 95 8 LEU B O 1
ATOM 1465 N N . SER B 1 9 ? 7.836 -16.172 -7.258 1 96.69 9 SER B N 1
ATOM 1466 C CA . SER B 1 9 ? 7.898 -16.062 -5.805 1 96.69 9 SER B CA 1
ATOM 1467 C C . SER B 1 9 ? 7.629 -14.633 -5.34 1 96.69 9 SER B C 1
ATOM 1469 O O . SER B 1 9 ? 7.672 -13.695 -6.141 1 96.69 9 SER B O 1
ATOM 1471 N N . GLY B 1 10 ? 7.262 -14.531 -4.094 1 97.12 10 GLY B N 1
ATOM 1472 C CA . GLY B 1 10 ? 7.031 -13.227 -3.496 1 97.12 10 GLY B CA 1
ATOM 1473 C C . GLY B 1 10 ? 7.18 -13.227 -1.986 1 97.12 10 GLY B C 1
ATOM 1474 O O . GLY B 1 10 ? 7.227 -14.289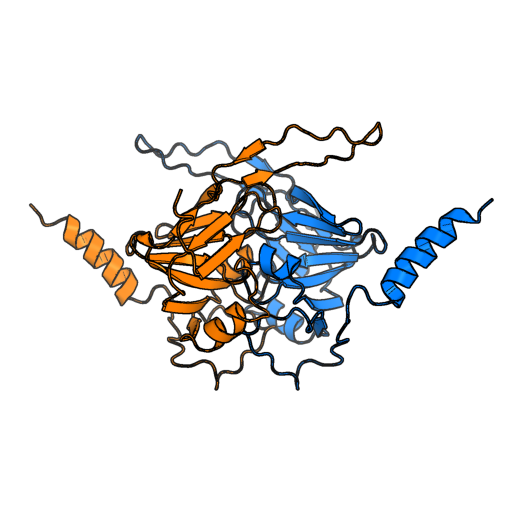 -1.363 1 97.12 10 GLY B O 1
ATOM 1475 N N . SER B 1 11 ? 7.34 -12.016 -1.474 1 96.69 11 SER B N 1
ATOM 1476 C CA . SER B 1 11 ? 7.426 -11.859 -0.025 1 96.69 11 SER B CA 1
ATOM 1477 C C . SER B 1 11 ? 7.094 -10.438 0.4 1 96.69 11 SER B C 1
ATOM 1479 O O . SER B 1 11 ? 7.184 -9.508 -0.405 1 96.69 11 SER B O 1
ATOM 1481 N N . CYS B 1 12 ? 6.684 -10.406 1.703 1 96.38 12 CYS B N 1
ATOM 1482 C CA . CYS B 1 12 ? 6.527 -9.078 2.285 1 96.38 12 CYS B CA 1
ATOM 1483 C C . CYS B 1 12 ? 7.883 -8.43 2.527 1 96.38 12 CYS B C 1
ATOM 1485 O O . CYS B 1 12 ? 8.922 -8.992 2.176 1 96.38 12 CYS B O 1
ATOM 1487 N N . LEU B 1 13 ? 7.898 -7.27 3.062 1 93.5 13 LEU B N 1
ATOM 1488 C CA . LEU B 1 13 ? 9.109 -6.477 3.246 1 93.5 13 LEU B CA 1
ATOM 1489 C C . LEU B 1 13 ? 10.094 -7.191 4.16 1 93.5 13 LEU B C 1
ATOM 1491 O O . LEU B 1 13 ? 11.297 -7.234 3.875 1 93.5 13 LEU B O 1
ATOM 1495 N N . CYS B 1 14 ? 9.609 -7.789 5.234 1 91.31 14 CYS B N 1
ATOM 1496 C CA . CYS B 1 14 ? 10.508 -8.398 6.211 1 91.31 14 CYS B CA 1
ATOM 1497 C C . CYS B 1 14 ? 10.688 -9.883 5.934 1 91.31 14 CYS B C 1
ATOM 1499 O O . CYS B 1 14 ? 11.375 -10.586 6.684 1 91.31 14 CYS B O 1
ATOM 1501 N N . SER B 1 15 ? 9.961 -10.398 5.016 1 92.44 15 SER B N 1
ATOM 1502 C CA . SER B 1 15 ? 10.094 -11.766 4.516 1 92.44 15 SER B CA 1
ATOM 1503 C C . SER B 1 15 ? 9.406 -12.766 5.441 1 92.44 15 SER B C 1
ATOM 1505 O O . SER B 1 15 ? 9.469 -13.977 5.215 1 92.44 15 SER B O 1
ATOM 1507 N N . LYS B 1 16 ? 8.75 -12.281 6.457 1 93.19 16 LYS B N 1
ATOM 1508 C CA . LYS B 1 16 ? 7.996 -13.18 7.316 1 93.19 16 LYS B CA 1
ATOM 1509 C C . LYS B 1 16 ? 6.867 -13.859 6.543 1 93.19 16 LYS B C 1
ATOM 1511 O O . LYS B 1 16 ? 6.531 -15.016 6.809 1 93.19 16 LYS B O 1
ATOM 1516 N N . THR B 1 17 ? 6.227 -13.148 5.73 1 95.81 17 THR B N 1
ATOM 1517 C CA . THR B 1 17 ? 5.227 -13.672 4.809 1 95.81 17 THR B CA 1
ATOM 1518 C C . THR B 1 17 ? 5.828 -13.898 3.426 1 95.81 17 THR B C 1
ATOM 1520 O O . THR B 1 17 ? 6.48 -13.008 2.875 1 95.81 17 THR B O 1
ATOM 1523 N N . ALA B 1 18 ? 5.672 -15.086 2.926 1 96.81 18 ALA B N 1
ATOM 1524 C CA . ALA B 1 18 ? 6.258 -15.43 1.633 1 96.81 18 ALA B CA 1
ATOM 1525 C C . ALA B 1 18 ? 5.438 -16.5 0.922 1 96.81 18 ALA B C 1
ATOM 1527 O O . ALA B 1 18 ? 4.758 -17.297 1.569 1 96.81 18 ALA B O 1
ATOM 1528 N N . PHE B 1 19 ? 5.523 -16.469 -0.407 1 97.69 19 PHE B N 1
ATOM 1529 C CA . PHE B 1 19 ? 4.742 -17.422 -1.193 1 97.69 19 PHE B CA 1
ATOM 1530 C C . PHE B 1 19 ? 5.453 -17.75 -2.5 1 97.69 19 PHE B C 1
ATOM 1532 O O . PHE B 1 19 ? 6.371 -17.047 -2.912 1 97.69 19 PHE B O 1
ATOM 1539 N N . THR B 1 20 ? 5.086 -18.844 -3.084 1 97.19 20 THR B N 1
ATOM 1540 C CA . THR B 1 20 ? 5.438 -19.234 -4.449 1 97.19 20 THR B CA 1
ATOM 1541 C C . THR B 1 20 ? 4.188 -19.609 -5.242 1 97.19 20 THR B C 1
ATOM 1543 O O . THR B 1 20 ? 3.141 -19.891 -4.66 1 97.19 20 THR B O 1
ATOM 1546 N N . SER B 1 21 ? 4.297 -19.516 -6.52 1 97.25 21 SER B N 1
ATOM 1547 C CA . SER B 1 21 ? 3.219 -19.938 -7.41 1 97.25 21 SER B CA 1
ATOM 1548 C C . SER B 1 21 ? 3.752 -20.75 -8.578 1 97.25 21 SER B C 1
ATOM 1550 O O . SER B 1 21 ? 4.824 -20.469 -9.109 1 97.25 21 SER B O 1
ATOM 1552 N N . SER B 1 22 ? 2.936 -21.656 -9.008 1 94.88 22 SER B N 1
ATOM 1553 C CA . SER B 1 22 ? 3.281 -22.484 -10.148 1 94.88 22 SER B CA 1
ATOM 1554 C C . SER B 1 22 ? 2.824 -21.844 -11.461 1 94.88 22 SER B C 1
ATOM 1556 O O . SER B 1 22 ? 3.197 -22.297 -12.539 1 94.88 22 SER B O 1
ATOM 1558 N N . ILE B 1 23 ? 2.023 -20.828 -11.422 1 95.88 23 ILE B N 1
ATOM 1559 C CA . ILE B 1 23 ? 1.535 -20.141 -12.609 1 95.88 23 ILE B CA 1
ATOM 1560 C C . ILE B 1 23 ? 1.583 -18.625 -12.375 1 95.88 23 ILE B C 1
ATOM 1562 O O . ILE B 1 23 ? 1.761 -18.172 -11.25 1 95.88 23 ILE B O 1
ATOM 1566 N N . PHE B 1 24 ? 1.526 -17.891 -13.508 1 96.88 24 PHE B N 1
ATOM 1567 C CA . PHE B 1 24 ? 1.386 -16.438 -13.422 1 96.88 24 PHE B CA 1
ATOM 1568 C C . PHE B 1 24 ? -0.052 -16.062 -13.102 1 96.88 24 PHE B C 1
ATOM 1570 O O . PHE B 1 24 ? -0.976 -16.844 -13.305 1 96.88 24 PHE B O 1
ATOM 1577 N N . PRO B 1 25 ? -0.255 -14.844 -12.484 1 96.94 25 PRO B N 1
ATOM 1578 C CA . PRO B 1 25 ? -1.631 -14.406 -12.242 1 96.94 25 PRO B CA 1
ATOM 1579 C C . PRO B 1 25 ? -2.428 -14.219 -13.531 1 96.94 25 PRO B C 1
ATOM 1581 O O . PRO B 1 25 ? -1.849 -13.961 -14.586 1 96.94 25 PRO B O 1
ATOM 1584 N N . VAL B 1 26 ? -3.713 -14.297 -13.414 1 94.25 26 VAL B N 1
ATOM 1585 C CA . VAL B 1 26 ? -4.598 -14.227 -14.578 1 94.25 26 VAL B CA 1
ATOM 1586 C C . VAL B 1 26 ? -4.844 -12.766 -14.953 1 94.25 26 VAL B C 1
ATOM 1588 O O . VAL B 1 26 ? -5.176 -12.461 -16.094 1 94.25 26 VAL B O 1
ATOM 1591 N N . ARG B 1 27 ? -4.707 -11.883 -14 1 93.19 27 ARG B N 1
ATOM 1592 C CA . ARG B 1 27 ? -4.922 -10.461 -14.234 1 93.19 27 ARG B CA 1
ATOM 1593 C C . ARG B 1 27 ? -4.305 -9.625 -13.125 1 93.19 27 ARG B C 1
ATOM 1595 O O . ARG B 1 27 ? -4.082 -10.117 -12.016 1 93.19 27 ARG B O 1
ATOM 1602 N N . LEU B 1 28 ? -4.031 -8.406 -13.484 1 93.44 28 LEU B N 1
ATOM 1603 C CA . LEU B 1 28 ? -3.715 -7.363 -12.523 1 93.44 28 LEU B CA 1
ATOM 1604 C C . LEU B 1 28 ? -4.863 -6.367 -12.406 1 93.44 28 LEU B C 1
ATOM 1606 O O . LEU B 1 28 ? -5.309 -5.805 -13.406 1 93.44 28 LEU B O 1
ATOM 1610 N N . THR B 1 29 ? -5.359 -6.199 -11.219 1 92.19 29 THR B N 1
ATOM 1611 C CA . THR B 1 29 ? -6.434 -5.25 -10.961 1 92.19 29 THR B CA 1
ATOM 1612 C C . THR B 1 29 ? -5.938 -4.098 -10.086 1 92.19 29 THR B C 1
ATOM 1614 O O . THR B 1 29 ? -5.555 -4.305 -8.938 1 92.19 29 THR B O 1
ATOM 1617 N N . HIS B 1 30 ? -5.922 -2.904 -10.672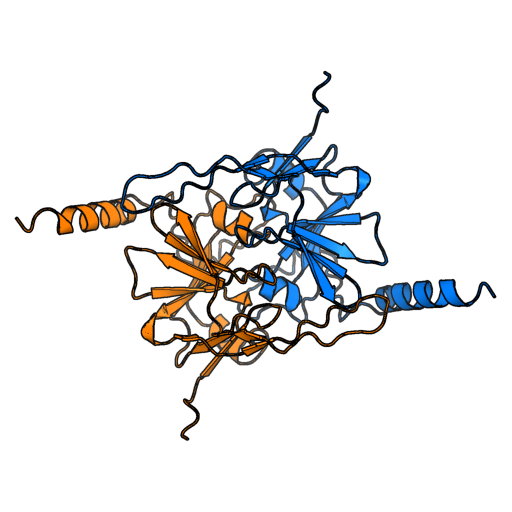 1 93.25 30 HIS B N 1
ATOM 1618 C CA . HIS B 1 30 ? -5.648 -1.691 -9.906 1 93.25 30 HIS B CA 1
ATOM 1619 C C . HIS B 1 30 ? -6.91 -1.159 -9.242 1 93.25 30 HIS B C 1
ATOM 1621 O O . HIS B 1 30 ? -7.758 -0.553 -9.898 1 93.25 30 HIS B O 1
ATOM 1627 N N . CYS B 1 31 ? -7.035 -1.381 -7.91 1 93 31 CYS B N 1
ATOM 1628 C CA . CYS B 1 31 ? -8.25 -1.03 -7.188 1 93 31 CYS B CA 1
ATOM 1629 C C . CYS B 1 31 ? -8.109 0.32 -6.496 1 93 31 CYS B C 1
ATOM 1631 O O . CYS B 1 31 ? -7.27 0.481 -5.609 1 93 31 CYS B O 1
ATOM 1633 N N . HIS B 1 32 ? -8.984 1.252 -6.816 1 92.5 32 HIS B N 1
ATOM 1634 C CA . HIS B 1 32 ? -8.891 2.627 -6.34 1 92.5 32 HIS B CA 1
ATOM 1635 C C . HIS B 1 32 ? -9.891 2.893 -5.219 1 92.5 32 HIS B C 1
ATOM 1637 O O . HIS B 1 32 ? -10.086 4.043 -4.82 1 92.5 32 HIS B O 1
ATOM 1643 N N . CYS B 1 33 ? -10.523 1.877 -4.629 1 91.44 33 CYS B N 1
ATOM 1644 C CA . CYS B 1 33 ? -11.492 2.115 -3.568 1 91.44 33 CYS B CA 1
ATOM 1645 C C . CYS B 1 33 ? -10.82 2.686 -2.328 1 91.44 33 CYS B C 1
ATOM 1647 O O . CYS B 1 33 ? -9.609 2.535 -2.15 1 91.44 33 CYS B O 1
ATOM 1649 N N . ILE B 1 34 ? -11.57 3.303 -1.515 1 92.5 34 ILE B N 1
ATOM 1650 C CA . ILE B 1 34 ? -11.047 3.986 -0.336 1 92.5 34 ILE B CA 1
ATOM 1651 C C . ILE B 1 34 ? -10.336 2.984 0.568 1 92.5 34 ILE B C 1
ATOM 1653 O O . ILE B 1 34 ? -9.203 3.223 1.003 1 92.5 34 ILE B O 1
ATOM 1657 N N . PRO B 1 35 ? -10.867 1.789 0.822 1 93.06 35 PRO B N 1
ATOM 1658 C CA . PRO B 1 35 ? -10.156 0.83 1.67 1 93.06 35 PRO B CA 1
ATOM 1659 C C . PRO B 1 35 ? -8.797 0.435 1.101 1 93.06 35 PRO B C 1
ATOM 1661 O O . PRO B 1 35 ? -7.812 0.34 1.844 1 93.06 35 PRO B O 1
ATOM 1664 N N . CYS B 1 36 ? -8.656 0.231 -0.194 1 95.19 36 CYS B N 1
ATOM 1665 C CA . CYS B 1 36 ? -7.383 -0.159 -0.792 1 95.19 36 CYS B CA 1
ATOM 1666 C C . CYS B 1 36 ? -6.371 0.977 -0.71 1 95.19 36 CYS B C 1
ATOM 1668 O O . CYS B 1 36 ? -5.172 0.736 -0.542 1 95.19 36 CYS B O 1
ATOM 1670 N N . ARG B 1 37 ? -6.863 2.174 -0.845 1 95.5 37 ARG B N 1
ATOM 1671 C CA . ARG B 1 37 ? -5.98 3.324 -0.696 1 95.5 37 ARG B CA 1
ATOM 1672 C C . ARG B 1 37 ? -5.508 3.469 0.747 1 95.5 37 ARG B C 1
ATOM 1674 O O . ARG B 1 37 ? -4.324 3.705 0.996 1 95.5 37 ARG B O 1
ATOM 1681 N N . LYS B 1 38 ? -6.375 3.236 1.654 1 95.81 38 LYS B N 1
ATOM 1682 C CA . LYS B 1 38 ? -6.004 3.324 3.062 1 95.81 38 LYS B CA 1
ATOM 1683 C C . LYS B 1 38 ? -5.031 2.211 3.445 1 95.81 38 LYS B C 1
ATOM 1685 O O . LYS B 1 38 ? -4.141 2.416 4.273 1 95.81 38 LYS B O 1
ATOM 1690 N N . LEU B 1 39 ? -5.152 1.101 2.873 1 95.81 39 LEU B N 1
ATOM 1691 C CA . LEU B 1 39 ? -4.266 -0.019 3.172 1 95.81 39 LEU B CA 1
ATOM 1692 C C . LEU B 1 39 ? -2.875 0.219 2.594 1 95.81 39 LEU B C 1
ATOM 1694 O O . LEU B 1 39 ? -1.874 0.1 3.305 1 95.81 39 LEU B O 1
ATOM 1698 N N . SER B 1 40 ? -2.816 0.535 1.332 1 95.5 40 SER B N 1
ATOM 1699 C CA . SER B 1 40 ? -1.55 0.65 0.615 1 95.5 40 SER B CA 1
ATOM 1700 C C . SER B 1 40 ? -0.822 1.939 0.982 1 95.5 40 SER B C 1
ATOM 1702 O O . SER B 1 40 ? 0.406 2.01 0.897 1 95.5 40 SER B O 1
ATOM 1704 N N . GLY B 1 41 ? -1.596 2.943 1.33 1 94.81 41 GLY B N 1
ATOM 1705 C CA . GLY B 1 41 ? -1.017 4.262 1.533 1 94.81 41 GLY B CA 1
ATOM 1706 C C . GLY B 1 41 ? -0.818 5.031 0.242 1 94.81 41 GLY B C 1
ATOM 1707 O O . GLY B 1 41 ? -0.343 6.168 0.259 1 94.81 41 GLY B O 1
ATOM 1708 N N . GLY B 1 42 ? -1.136 4.453 -0.853 1 95.06 42 GLY B N 1
ATOM 1709 C CA . GLY B 1 42 ? -0.946 5.059 -2.162 1 95.06 42 GLY B CA 1
ATOM 1710 C C . GLY B 1 42 ? -2.248 5.316 -2.896 1 95.06 42 GLY B C 1
ATOM 1711 O O . GLY B 1 42 ? -3.299 5.48 -2.27 1 95.06 42 GLY B O 1
ATOM 1712 N N . ALA B 1 43 ? -2.127 5.422 -4.211 1 94 43 ALA B N 1
ATOM 1713 C CA . ALA B 1 43 ? -3.264 5.793 -5.051 1 94 43 ALA B CA 1
ATOM 1714 C C . ALA B 1 43 ? -4.191 4.602 -5.27 1 94 43 ALA B C 1
ATOM 1716 O O . ALA B 1 43 ? -5.375 4.777 -5.582 1 94 43 ALA B O 1
ATOM 1717 N N . PHE B 1 44 ? -3.688 3.434 -5.133 1 94 44 PHE B N 1
ATOM 1718 C CA . PHE B 1 44 ? -4.414 2.189 -5.348 1 94 44 PHE B CA 1
ATOM 1719 C C . PHE B 1 44 ? -3.619 1 -4.824 1 94 44 PHE B C 1
ATOM 1721 O O . PHE B 1 44 ? -2.461 1.147 -4.43 1 94 44 PHE B O 1
ATOM 1728 N N . THR B 1 45 ? -4.262 -0.086 -4.66 1 96.5 45 THR B N 1
ATOM 1729 C CA . THR B 1 45 ? -3.604 -1.379 -4.516 1 96.5 45 THR B CA 1
ATOM 1730 C C . THR B 1 45 ? -3.715 -2.189 -5.805 1 96.5 45 THR B C 1
ATOM 1732 O O . THR B 1 45 ? -4.727 -2.117 -6.504 1 96.5 45 THR B O 1
ATOM 1735 N N . THR B 1 46 ? -2.652 -2.869 -6.141 1 96.25 46 THR B N 1
ATOM 1736 C CA . THR B 1 46 ? -2.707 -3.744 -7.305 1 96.25 46 THR B CA 1
ATOM 1737 C C . THR B 1 46 ? -2.777 -5.207 -6.879 1 96.25 46 THR B C 1
ATOM 1739 O O . THR B 1 46 ? -1.836 -5.73 -6.281 1 96.25 46 THR B O 1
ATOM 1742 N N . TRP B 1 47 ? -3.914 -5.801 -7.215 1 97.25 47 TRP B N 1
ATOM 1743 C CA . TRP B 1 47 ? -4.109 -7.211 -6.902 1 97.25 47 TRP B CA 1
ATOM 1744 C C . TRP B 1 47 ? -3.775 -8.086 -8.102 1 97.25 47 TRP B C 1
ATOM 1746 O O . TRP B 1 47 ? -4.293 -7.871 -9.203 1 97.25 47 TRP B O 1
ATOM 1756 N N . ALA B 1 48 ? -2.887 -9.023 -7.895 1 97.69 48 ALA B N 1
ATOM 1757 C CA . ALA B 1 48 ? -2.619 -10.109 -8.836 1 97.69 48 ALA B CA 1
ATOM 1758 C C . ALA B 1 48 ? -3.471 -11.336 -8.523 1 97.69 48 ALA B C 1
ATOM 1760 O O . ALA B 1 48 ? -3.287 -11.977 -7.488 1 97.69 48 ALA B O 1
ATOM 1761 N N . ASP B 1 49 ? -4.32 -11.703 -9.422 1 97 49 ASP B N 1
ATOM 1762 C CA . ASP B 1 49 ? -5.285 -12.766 -9.141 1 97 49 ASP B CA 1
ATOM 1763 C C . ASP B 1 49 ? -4.734 -14.133 -9.547 1 97 49 ASP B C 1
ATOM 1765 O O . ASP B 1 49 ? -4.348 -14.328 -10.703 1 97 49 ASP B O 1
ATOM 1769 N N . PHE B 1 50 ? -4.707 -15.031 -8.578 1 97.94 50 PHE B N 1
ATOM 1770 C CA . PHE B 1 50 ? -4.293 -16.422 -8.766 1 97.94 50 PHE B CA 1
ATOM 1771 C C . PHE B 1 50 ? -5.422 -17.375 -8.398 1 97.94 50 PHE B C 1
ATOM 1773 O O . PHE B 1 50 ? -6.219 -17.094 -7.504 1 97.94 50 PHE B O 1
ATOM 1780 N N . PRO B 1 51 ? -5.488 -18.531 -9.141 1 97.06 51 PRO B N 1
ATOM 1781 C CA . PRO B 1 51 ? -6.195 -19.609 -8.453 1 97.06 51 PRO B CA 1
ATOM 1782 C C . PRO B 1 51 ? -5.609 -19.922 -7.082 1 97.06 51 PRO B C 1
ATOM 1784 O O . PRO B 1 51 ? -4.387 -20.047 -6.941 1 97.06 51 PRO B O 1
ATOM 1787 N N . THR B 1 52 ? -6.492 -19.969 -6.121 1 97.5 52 THR B N 1
ATOM 1788 C CA . THR B 1 52 ? -6.031 -20.203 -4.758 1 97.5 52 THR B CA 1
ATOM 1789 C C . THR B 1 52 ? -5.141 -21.438 -4.684 1 97.5 52 THR B C 1
ATOM 1791 O O . THR B 1 52 ? -4.145 -21.438 -3.961 1 97.5 52 THR B O 1
ATOM 1794 N N . SER B 1 53 ? -5.371 -22.453 -5.453 1 96.88 53 SER B N 1
ATOM 1795 C CA . SER B 1 53 ? -4.66 -23.734 -5.441 1 96.88 53 SER B CA 1
ATOM 1796 C C . SER B 1 53 ? -3.248 -23.578 -5.996 1 96.88 53 SER B C 1
ATOM 1798 O O . SER B 1 53 ? -2.408 -24.469 -5.82 1 96.88 53 SER B O 1
ATOM 1800 N N . ALA B 1 54 ? -2.93 -22.516 -6.648 1 97.25 54 ALA B N 1
ATOM 1801 C CA . ALA B 1 54 ? -1.627 -22.328 -7.277 1 97.25 54 ALA B CA 1
ATOM 1802 C C . ALA B 1 54 ? -0.625 -21.734 -6.285 1 97.25 54 ALA B C 1
ATOM 1804 O O . ALA B 1 54 ? 0.578 -21.703 -6.555 1 97.25 54 ALA B O 1
ATOM 1805 N N . ILE B 1 55 ? -1.094 -21.266 -5.156 1 97.56 55 ILE B N 1
ATOM 1806 C CA . ILE B 1 55 ? -0.25 -20.531 -4.215 1 97.56 55 ILE B CA 1
ATOM 1807 C C . ILE B 1 55 ? 0.201 -21.469 -3.096 1 97.56 55 ILE B C 1
ATOM 1809 O O . ILE B 1 55 ? -0.611 -22.203 -2.525 1 97.56 55 ILE B O 1
ATOM 1813 N N . THR B 1 56 ? 1.486 -21.422 -2.861 1 96.75 56 THR B N 1
ATOM 1814 C CA . THR B 1 56 ? 2.072 -22.109 -1.711 1 96.75 56 THR B CA 1
ATOM 1815 C C . THR B 1 56 ? 2.754 -21.094 -0.782 1 96.75 56 THR B C 1
ATOM 1817 O O . THR B 1 56 ? 3.65 -20.359 -1.202 1 96.75 56 THR B O 1
ATOM 1820 N N . TRP B 1 57 ? 2.273 -21.016 0.451 1 97.12 57 TRP B N 1
ATOM 1821 C CA . TRP B 1 57 ? 2.957 -20.203 1.456 1 97.12 57 TRP B CA 1
ATOM 1822 C C . TRP B 1 57 ? 4.238 -20.891 1.923 1 97.12 57 TRP B C 1
ATOM 1824 O O . TRP B 1 57 ? 4.25 -22.094 2.168 1 97.12 57 TRP B O 1
ATOM 1834 N N . THR B 1 58 ? 5.254 -20.078 2.002 1 92.44 58 THR B N 1
ATOM 1835 C CA . THR B 1 58 ? 6.574 -20.641 2.23 1 92.44 58 THR B CA 1
ATOM 1836 C C . THR B 1 58 ? 7.078 -20.297 3.629 1 92.44 58 THR B C 1
ATOM 1838 O O . THR B 1 58 ? 7.012 -19.141 4.051 1 92.44 58 THR B O 1
ATOM 1841 N N . HIS B 1 59 ? 7.535 -21.25 4.25 1 84.81 59 HIS B N 1
ATOM 1842 C CA . HIS B 1 59 ? 8.141 -21.031 5.562 1 84.81 59 HIS B CA 1
ATOM 1843 C C . HIS B 1 59 ? 9.398 -20.188 5.449 1 84.81 59 HIS B C 1
ATOM 1845 O O . HIS B 1 59 ? 10.188 -20.344 4.512 1 84.81 59 HIS B O 1
ATOM 1851 N N . THR B 1 60 ? 9.445 -19.266 6.316 1 79.44 60 THR B N 1
ATOM 1852 C CA . THR B 1 60 ? 10.625 -18.406 6.328 1 79.44 60 THR B CA 1
ATOM 1853 C C . THR B 1 60 ? 11.211 -18.312 7.734 1 79.44 60 THR B C 1
ATOM 1855 O O . THR B 1 60 ? 10.523 -18.594 8.719 1 79.44 60 THR B O 1
ATOM 1858 N N . THR B 1 61 ? 12.602 -18.219 7.719 1 73 61 THR B N 1
ATOM 1859 C CA . THR B 1 61 ? 13.289 -17.953 8.977 1 73 61 THR B CA 1
ATOM 1860 C C . THR B 1 61 ? 13.547 -16.453 9.148 1 73 61 THR B C 1
ATOM 1862 O O . THR B 1 61 ? 14.109 -15.812 8.266 1 73 61 THR B O 1
ATOM 1865 N N . THR B 1 62 ? 12.75 -15.828 9.969 1 64.25 62 THR B N 1
ATOM 1866 C CA . THR B 1 62 ? 12.93 -14.398 10.18 1 64.25 62 THR B CA 1
ATOM 1867 C C . THR B 1 62 ? 13.789 -14.141 11.414 1 64.25 62 THR B C 1
ATOM 1869 O O . THR B 1 62 ? 13.695 -14.867 12.406 1 64.25 62 THR B O 1
ATOM 1872 N N . SER B 1 63 ? 14.977 -13.438 11.078 1 54.31 63 SER B N 1
ATOM 1873 C CA . SER B 1 63 ? 15.797 -13.07 12.227 1 54.31 63 SER B CA 1
ATOM 1874 C C . SER B 1 63 ? 15.555 -11.617 12.641 1 54.31 63 SER B C 1
ATOM 1876 O O . SER B 1 63 ? 15.375 -10.75 11.789 1 54.31 63 SER B O 1
ATOM 1878 N N . SER B 1 64 ? 14.758 -11.336 13.562 1 51.41 64 SER B N 1
ATOM 1879 C CA . SER B 1 64 ? 14.648 -9.961 14.039 1 51.41 64 SER B CA 1
ATOM 1880 C C . SER B 1 64 ? 15.938 -9.508 14.719 1 51.41 64 SER B C 1
ATOM 1882 O O . SER B 1 64 ? 16.516 -10.25 15.508 1 51.41 64 SER B O 1
ATOM 1884 N N . THR B 1 65 ? 16.75 -8.789 13.984 1 45.94 65 THR B N 1
ATOM 1885 C CA . THR B 1 65 ? 17.875 -8.219 14.719 1 45.94 65 THR B CA 1
ATOM 1886 C C . THR B 1 65 ? 17.438 -6.969 15.477 1 45.94 65 THR B C 1
ATOM 1888 O O . THR B 1 65 ? 17.016 -5.984 14.875 1 45.94 65 THR B O 1
ATOM 1891 N N . THR B 1 66 ? 16.844 -7.168 16.594 1 43.47 66 THR B N 1
ATOM 1892 C CA . THR B 1 66 ? 16.656 -5.996 17.453 1 43.47 66 THR B CA 1
ATOM 1893 C C . THR B 1 66 ? 18 -5.484 17.953 1 43.47 66 THR B C 1
ATOM 1895 O O . THR B 1 66 ? 18.766 -6.223 18.594 1 43.47 66 THR B O 1
ATOM 1898 N N . THR B 1 67 ? 18.562 -4.602 17.234 1 41.12 67 THR B N 1
ATOM 1899 C CA . THR B 1 67 ? 19.781 -4.012 17.797 1 41.12 67 THR B CA 1
ATOM 1900 C C . THR B 1 67 ? 19.469 -3.201 19.047 1 41.12 67 THR B C 1
ATOM 1902 O O . THR B 1 67 ? 18.656 -2.27 19 1 41.12 67 THR B O 1
ATOM 1905 N N . THR B 1 68 ? 19.406 -3.814 20.219 1 39.94 68 THR B N 1
ATOM 1906 C CA . THR B 1 68 ? 19.422 -3.041 21.453 1 39.94 68 THR B CA 1
ATOM 1907 C C . THR B 1 68 ? 20.781 -2.404 21.688 1 39.94 68 THR B C 1
ATOM 1909 O O . THR B 1 68 ? 21.781 -2.838 21.109 1 39.94 68 THR B O 1
ATOM 1912 N N . SER B 1 69 ? 20.781 -1.226 22.328 1 43.66 69 SER B N 1
ATOM 1913 C CA . SER B 1 69 ? 22.031 -0.571 22.703 1 43.66 69 SER B CA 1
ATOM 1914 C C . SER B 1 69 ? 23.094 -1.593 23.078 1 43.66 69 SER B C 1
ATOM 1916 O O . SER B 1 69 ? 24.297 -1.348 22.906 1 43.66 69 SER B O 1
ATOM 1918 N N . SER B 1 70 ? 22.781 -2.387 24.062 1 45.41 70 SER B N 1
ATOM 1919 C CA . SER B 1 70 ? 23.766 -3.215 24.766 1 45.41 70 SER B CA 1
ATOM 1920 C C . SER B 1 70 ? 24.094 -4.469 23.953 1 45.41 70 SER B C 1
ATOM 1922 O O . SER B 1 70 ? 24.641 -5.438 24.5 1 45.41 70 SER B O 1
ATOM 1924 N N . GLY B 1 71 ? 24.375 -4.48 22.766 1 45.59 71 GLY B N 1
ATOM 1925 C CA . GLY B 1 71 ? 24.828 -5.594 21.938 1 45.59 71 GLY B CA 1
ATOM 1926 C C . GLY B 1 71 ? 23.688 -6.281 21.203 1 45.59 71 GLY B C 1
ATOM 1927 O O . GLY B 1 71 ? 22.547 -6.242 21.641 1 45.59 71 GLY B O 1
ATOM 1928 N N . GLY B 1 72 ? 23.672 -6.387 19.953 1 47.28 72 GLY B N 1
ATOM 1929 C CA . GLY B 1 72 ? 22.703 -6.898 19 1 47.28 72 GLY B CA 1
ATOM 1930 C C . GLY B 1 72 ? 22.234 -8.305 19.312 1 47.28 72 GLY B C 1
ATOM 1931 O O . GLY B 1 72 ? 23.047 -9.219 19.484 1 47.28 72 GLY B O 1
ATOM 1932 N N . ALA B 1 73 ? 21.469 -8.516 20.328 1 46.69 73 ALA B N 1
ATOM 1933 C CA . ALA B 1 73 ? 21 -9.891 20.469 1 46.69 73 ALA B CA 1
ATOM 1934 C C . ALA B 1 73 ? 20.203 -10.32 19.234 1 46.69 73 ALA B C 1
ATOM 1936 O O . ALA B 1 73 ? 19.391 -9.547 18.719 1 46.69 73 ALA B O 1
ATOM 1937 N N . THR B 1 74 ? 20.875 -11.258 18.484 1 47.5 74 THR B N 1
ATOM 1938 C CA . THR B 1 74 ? 20.172 -11.953 17.422 1 47.5 74 THR B CA 1
ATOM 1939 C C . THR B 1 74 ? 18.953 -12.688 17.969 1 47.5 74 THR B C 1
ATOM 1941 O O . THR B 1 74 ? 19.078 -13.5 18.891 1 47.5 74 THR B O 1
ATOM 1944 N N . GLU B 1 75 ? 17.875 -12.141 18.094 1 52.03 75 GLU B N 1
ATOM 1945 C CA . GLU B 1 75 ? 16.672 -12.844 18.531 1 52.03 75 GLU B CA 1
ATOM 1946 C C . GLU B 1 75 ? 16.484 -14.148 17.766 1 52.03 75 GLU B C 1
ATOM 1948 O O . GLU B 1 75 ? 16.906 -14.266 16.609 1 52.03 75 GLU B O 1
ATOM 1953 N N . PRO B 1 76 ? 16.125 -15.102 18.547 1 53.66 76 PRO B N 1
ATOM 1954 C CA . PRO B 1 76 ? 15.875 -16.406 17.922 1 53.66 76 PRO B CA 1
ATOM 1955 C C . PRO B 1 76 ? 15.109 -16.297 16.609 1 53.66 76 PRO B C 1
ATOM 1957 O O . PRO B 1 76 ? 14.312 -15.375 16.438 1 53.66 76 PRO B O 1
ATOM 1960 N N . THR B 1 77 ? 15.688 -17.031 15.672 1 59.16 77 THR B N 1
ATOM 1961 C CA . THR B 1 77 ? 15.078 -17.219 14.359 1 59.16 77 THR B CA 1
ATOM 1962 C C . THR B 1 77 ? 13.68 -17.812 14.484 1 59.16 77 THR B C 1
ATOM 1964 O O . THR B 1 77 ? 13.5 -18.859 15.125 1 59.16 77 THR B O 1
ATOM 1967 N N . ASN B 1 78 ? 12.734 -16.984 14.445 1 66.69 78 ASN B N 1
ATOM 1968 C CA . ASN B 1 78 ? 11.367 -17.484 14.43 1 66.69 78 ASN B CA 1
ATOM 1969 C C . ASN B 1 78 ? 10.961 -17.969 13.039 1 66.69 78 ASN B C 1
ATOM 1971 O O . ASN B 1 78 ? 11.211 -17.297 12.039 1 66.69 78 ASN B O 1
ATOM 1975 N N . ILE B 1 79 ? 10.688 -19.312 13.031 1 77.75 79 ILE B N 1
ATOM 1976 C CA . ILE B 1 79 ? 10.156 -19.906 11.812 1 77.75 79 ILE B CA 1
ATOM 1977 C C . ILE B 1 79 ? 8.68 -19.578 11.68 1 77.75 79 ILE B C 1
ATOM 1979 O O . ILE B 1 79 ? 7.914 -19.703 12.641 1 77.75 79 ILE B O 1
ATOM 1983 N N . THR B 1 80 ? 8.43 -19.031 10.617 1 84.12 80 THR B N 1
ATOM 1984 C CA . THR B 1 80 ? 7.031 -18.734 10.336 1 84.12 80 THR B CA 1
ATOM 1985 C C . THR B 1 80 ? 6.512 -19.625 9.211 1 84.12 80 THR B C 1
ATOM 1987 O O . THR B 1 80 ? 7.297 -20.203 8.453 1 84.12 80 THR B O 1
ATOM 1990 N N . ASP B 1 81 ? 5.188 -19.781 9.117 1 91.56 81 ASP B N 1
ATOM 1991 C CA . ASP B 1 81 ? 4.594 -20.594 8.062 1 91.56 81 ASP B CA 1
ATOM 1992 C C . ASP B 1 81 ? 4.398 -19.781 6.785 1 91.56 81 ASP B C 1
ATOM 1994 O O . ASP B 1 81 ? 3.883 -20.297 5.789 1 91.56 81 ASP B O 1
ATOM 1998 N N . GLY B 1 82 ? 4.816 -18.578 6.828 1 94.88 82 GLY B N 1
ATOM 1999 C CA . GLY B 1 82 ? 4.793 -17.75 5.641 1 94.88 82 GLY B CA 1
ATOM 2000 C C . GLY B 1 82 ? 3.432 -17.141 5.367 1 94.88 82 GLY B C 1
ATOM 2001 O O . GLY B 1 82 ? 3.289 -16.297 4.469 1 94.88 82 GLY B O 1
ATOM 2002 N N . LYS B 1 83 ? 2.428 -17.469 6.172 1 96.94 83 LYS B N 1
ATOM 2003 C CA . LYS B 1 83 ? 1.063 -17 5.945 1 96.94 83 LYS B CA 1
ATOM 2004 C C . LYS B 1 83 ? 0.866 -15.602 6.5 1 96.94 83 LYS B C 1
ATOM 2006 O O . LYS B 1 83 ? 1.47 -15.234 7.512 1 96.94 83 LYS B O 1
ATOM 2011 N N . PRO B 1 84 ? 0.048 -14.836 5.836 1 97.38 84 PRO B N 1
ATOM 2012 C CA . PRO B 1 84 ? -0.289 -13.523 6.395 1 97.38 84 PRO B CA 1
ATOM 2013 C C . PRO B 1 84 ? -1.269 -13.617 7.562 1 97.38 84 PRO B C 1
ATOM 2015 O O . PRO B 1 84 ? -1.925 -14.648 7.746 1 97.38 84 PRO B O 1
ATOM 2018 N N . THR B 1 85 ? -1.242 -12.594 8.352 1 96.25 85 THR B N 1
ATOM 2019 C CA . THR B 1 85 ? -2.332 -12.398 9.297 1 96.25 85 THR B CA 1
ATOM 2020 C C . THR B 1 85 ? -3.607 -11.969 8.578 1 96.25 85 THR B C 1
ATOM 2022 O O . THR B 1 85 ? -3.578 -11.062 7.738 1 96.25 85 THR B O 1
ATOM 2025 N N . LEU B 1 86 ? -4.691 -12.625 8.883 1 96.25 86 LEU B N 1
ATOM 2026 C CA . LEU B 1 86 ? -5.941 -12.367 8.18 1 96.25 86 LEU B CA 1
ATOM 2027 C C . LEU B 1 86 ? -6.855 -11.469 9.008 1 96.25 86 LEU B C 1
ATOM 2029 O O . LEU B 1 86 ? -6.898 -11.578 10.234 1 96.25 86 LEU B O 1
ATOM 2033 N N . ARG B 1 87 ? -7.547 -10.602 8.312 1 91.56 87 ARG B N 1
ATOM 2034 C CA . ARG B 1 87 ? -8.531 -9.711 8.914 1 91.56 87 ARG B CA 1
ATOM 2035 C C . ARG B 1 87 ? -9.758 -9.562 8.016 1 91.56 87 ARG B C 1
ATOM 2037 O O . ARG B 1 87 ? -9.625 -9.383 6.805 1 91.56 87 ARG B O 1
ATOM 2044 N N . ARG B 1 88 ? -10.891 -9.57 8.641 1 86.25 88 ARG B N 1
ATOM 2045 C CA . ARG B 1 88 ? -12.117 -9.25 7.914 1 86.25 88 ARG B CA 1
ATOM 2046 C C . ARG B 1 88 ? -12.242 -7.75 7.68 1 86.25 88 ARG B C 1
ATOM 2048 O O . ARG B 1 88 ? -12.336 -6.973 8.633 1 86.25 88 ARG B O 1
ATOM 2055 N N . SER B 1 89 ? -12.008 -7.301 6.531 1 74.81 89 SER B N 1
ATOM 2056 C CA . SER B 1 89 ? -12.039 -5.875 6.223 1 74.81 89 SER B CA 1
ATOM 2057 C C . SER B 1 89 ? -13.445 -5.406 5.887 1 74.81 89 SER B C 1
ATOM 2059 O O . SER B 1 89 ?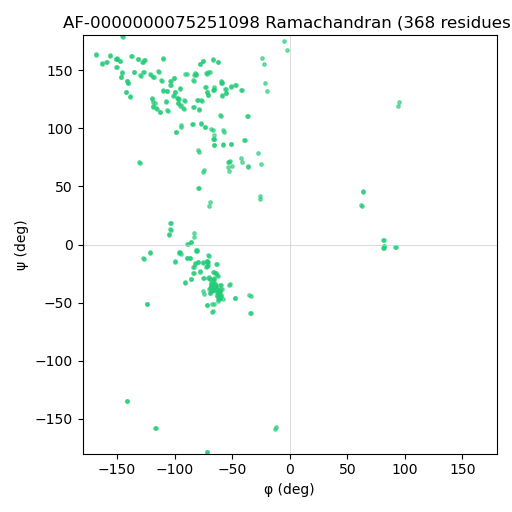 -13.734 -4.207 5.918 1 74.81 89 SER B O 1
ATOM 2061 N N . SER B 1 90 ? -14.219 -6.191 5.387 1 70.62 90 SER B N 1
ATOM 2062 C CA . SER B 1 90 ? -15.633 -5.957 5.102 1 70.62 90 SER B CA 1
ATOM 2063 C C . SER B 1 90 ? -16.453 -7.227 5.305 1 70.62 90 SER B C 1
ATOM 2065 O O . SER B 1 90 ? -15.906 -8.273 5.66 1 70.62 90 SER B O 1
ATOM 2067 N N . LYS B 1 91 ? -17.703 -7.078 5.09 1 75 91 LYS B N 1
ATOM 2068 C CA . LYS B 1 91 ? -18.578 -8.242 5.211 1 75 91 LYS B CA 1
ATOM 2069 C C . LYS B 1 91 ? -18.359 -9.227 4.07 1 75 91 LYS B C 1
ATOM 2071 O O . LYS B 1 91 ? -18.719 -10.398 4.172 1 75 91 LYS B O 1
ATOM 2076 N N . ALA B 1 92 ? -17.594 -8.828 3.105 1 80.5 92 ALA B N 1
ATOM 2077 C CA . ALA B 1 92 ? -17.562 -9.641 1.894 1 80.5 92 ALA B CA 1
ATOM 2078 C C . ALA B 1 92 ? -16.156 -10.133 1.592 1 80.5 92 ALA B C 1
ATOM 2080 O O . ALA B 1 92 ? -15.961 -11.008 0.743 1 80.5 92 ALA B O 1
ATOM 2081 N N . ALA B 1 93 ? -15.188 -9.617 2.391 1 87.19 93 ALA B N 1
ATOM 2082 C CA . ALA B 1 93 ? -13.82 -9.898 1.964 1 87.19 93 ALA B CA 1
ATOM 2083 C C . ALA B 1 93 ? -12.891 -10.047 3.164 1 87.19 93 ALA B C 1
ATOM 2085 O O . ALA B 1 93 ? -13.125 -9.445 4.215 1 87.19 93 ALA B O 1
ATOM 2086 N N . THR B 1 94 ? -11.961 -10.93 3.025 1 93.44 94 THR B N 1
ATOM 2087 C CA . THR B 1 94 ? -10.875 -11.117 3.975 1 93.44 94 THR B CA 1
ATOM 2088 C C . THR B 1 94 ? -9.562 -10.586 3.396 1 93.44 94 THR B C 1
ATOM 2090 O O . THR B 1 94 ? -9.227 -10.867 2.242 1 93.44 94 THR B O 1
ATOM 2093 N N . ARG B 1 95 ? -8.891 -9.828 4.203 1 95.38 95 ARG B N 1
ATOM 2094 C CA . ARG B 1 95 ? -7.605 -9.281 3.791 1 95.38 95 ARG B CA 1
ATOM 2095 C C . ARG B 1 95 ? -6.473 -9.859 4.637 1 95.38 95 ARG B C 1
ATOM 2097 O O . ARG B 1 95 ? -6.676 -10.211 5.801 1 95.38 95 ARG B O 1
ATOM 2104 N N . GLY B 1 96 ? -5.332 -9.969 4.039 1 97.31 96 GLY B N 1
ATOM 2105 C CA . GLY B 1 96 ? -4.137 -10.43 4.73 1 97.31 96 GLY B CA 1
ATOM 2106 C C . GLY B 1 96 ? -3.023 -9.398 4.746 1 97.31 96 GLY B C 1
ATOM 2107 O O . GLY B 1 96 ? -2.852 -8.648 3.785 1 97.31 96 GLY B O 1
ATOM 2108 N N . PHE B 1 97 ? -2.295 -9.375 5.855 1 97.31 97 PHE B N 1
ATOM 2109 C CA . PHE B 1 97 ? -1.143 -8.492 5.992 1 97.31 97 PHE B CA 1
ATOM 2110 C C . PHE B 1 97 ? -0.073 -9.133 6.871 1 97.31 97 PHE B C 1
ATOM 2112 O O . PHE B 1 97 ? -0.343 -10.102 7.578 1 97.31 97 PHE B O 1
ATOM 2119 N N . CYS B 1 98 ? 1.135 -8.664 6.707 1 96.56 98 CYS B N 1
ATOM 2120 C CA . CYS B 1 98 ? 2.186 -9.117 7.609 1 96.56 98 CYS B CA 1
ATOM 2121 C C . CYS B 1 98 ? 2.125 -8.375 8.938 1 96.56 98 CYS B C 1
ATOM 2123 O O . CYS B 1 98 ? 2.275 -7.152 8.977 1 96.56 98 CYS B O 1
ATOM 2125 N N . GLU B 1 99 ? 2.033 -9.055 9.961 1 93.75 99 GLU B N 1
ATOM 2126 C CA . GLU B 1 99 ? 1.879 -8.43 11.273 1 93.75 99 GLU B CA 1
ATOM 2127 C C . GLU B 1 99 ? 3.197 -7.836 11.758 1 93.75 99 GLU B C 1
ATOM 2129 O O . GLU B 1 99 ? 3.215 -7.047 12.703 1 93.75 99 GLU B O 1
ATOM 2134 N N . SER B 1 100 ? 4.246 -8.227 11.141 1 92.44 100 SER B N 1
ATOM 2135 C CA . SER B 1 100 ? 5.555 -7.77 11.594 1 92.44 100 SER B CA 1
ATOM 2136 C C . SER B 1 100 ? 5.973 -6.484 10.883 1 92.44 100 SER B C 1
ATOM 2138 O O . SER B 1 100 ? 6.637 -5.633 11.477 1 92.44 100 SER B O 1
ATOM 2140 N N . CYS B 1 101 ? 5.57 -6.301 9.617 1 94 101 CYS B N 1
ATOM 2141 C CA . CYS B 1 101 ? 6.074 -5.137 8.898 1 94 101 CYS B CA 1
ATOM 2142 C C . CYS B 1 101 ? 4.934 -4.324 8.305 1 94 101 CYS B C 1
ATOM 2144 O O . CYS B 1 101 ? 5.148 -3.223 7.797 1 94 101 CYS B O 1
ATOM 2146 N N . GLY B 1 102 ? 3.785 -4.867 8.305 1 95.94 102 GLY B N 1
ATOM 2147 C CA . GLY B 1 102 ? 2.621 -4.109 7.875 1 95.94 102 GLY B CA 1
ATOM 2148 C C . GLY B 1 102 ? 2.324 -4.266 6.395 1 95.94 102 GLY B C 1
ATOM 2149 O O . GLY B 1 102 ? 1.328 -3.736 5.898 1 95.94 102 GLY B O 1
ATOM 2150 N N . SER B 1 103 ? 3.119 -5 5.645 1 97.75 103 SER B N 1
ATOM 2151 C CA . SER B 1 103 ? 2.91 -5.141 4.207 1 97.75 103 SER B CA 1
ATOM 2152 C C . SER B 1 103 ? 1.507 -5.656 3.902 1 97.75 103 SER B C 1
ATOM 2154 O O . SER B 1 103 ? 1.015 -6.566 4.574 1 97.75 103 SER B O 1
ATOM 2156 N N . THR B 1 104 ? 0.856 -5.016 2.945 1 98.12 104 THR B N 1
ATOM 2157 C CA . THR B 1 104 ? -0.372 -5.551 2.369 1 98.12 104 THR B CA 1
ATOM 2158 C C . THR B 1 104 ? -0.093 -6.84 1.602 1 98.12 104 THR B C 1
ATOM 2160 O O . THR B 1 104 ? 0.807 -6.883 0.76 1 98.12 104 THR B O 1
ATOM 2163 N N . VAL B 1 105 ? -0.955 -7.895 1.87 1 98.25 105 VAL B N 1
ATOM 2164 C CA . VAL B 1 105 ? -0.526 -9.18 1.33 1 98.25 105 VAL B CA 1
ATOM 2165 C C . VAL B 1 105 ? -1.619 -9.758 0.43 1 98.25 105 VAL B C 1
ATOM 2167 O O . VAL B 1 105 ? -1.355 -10.125 -0.716 1 98.25 105 VAL B O 1
ATOM 2170 N N . SER B 1 106 ? -2.848 -9.812 0.941 1 98.19 106 SER B N 1
ATOM 2171 C CA . SER B 1 106 ? -3.812 -10.578 0.156 1 98.19 106 SER B CA 1
ATOM 2172 C C . SER B 1 106 ? -5.23 -10.047 0.358 1 98.19 106 SER B C 1
ATOM 2174 O O . SER B 1 106 ? -5.496 -9.312 1.312 1 98.19 106 SER B O 1
ATOM 2176 N N . MET B 1 107 ? -6.035 -10.375 -0.557 1 96.5 107 MET B N 1
ATOM 2177 C CA . MET B 1 107 ? -7.477 -10.133 -0.53 1 96.5 107 MET B CA 1
ATOM 2178 C C . MET B 1 107 ? -8.234 -11.305 -1.143 1 96.5 107 MET B C 1
ATOM 2180 O O . MET B 1 107 ? -7.855 -11.805 -2.203 1 96.5 107 MET B O 1
ATOM 2184 N N . GLN B 1 108 ? -9.234 -11.734 -0.417 1 95.31 108 GLN B N 1
ATOM 2185 C CA . GLN B 1 108 ? -10.078 -12.812 -0.933 1 95.31 108 GLN B CA 1
ATOM 2186 C C . GLN B 1 108 ? -11.547 -12.547 -0.636 1 95.31 108 GLN B C 1
ATOM 2188 O O . GLN B 1 108 ? -11.914 -12.242 0.502 1 95.31 108 GLN B O 1
ATOM 2193 N N . TYR B 1 109 ? -12.312 -12.602 -1.688 1 90.81 109 TYR B N 1
ATOM 2194 C CA . TYR B 1 109 ? -13.75 -12.43 -1.532 1 90.81 109 TYR B CA 1
ATOM 2195 C C . TYR B 1 109 ? -14.422 -13.734 -1.128 1 90.81 109 TYR B C 1
ATOM 2197 O O . TYR B 1 109 ? -14.062 -14.805 -1.628 1 90.81 109 TYR B O 1
ATOM 2205 N N . ASP B 1 110 ? -15.406 -13.609 -0.235 1 88.38 110 ASP B N 1
ATOM 2206 C CA . ASP B 1 110 ? -16.125 -14.789 0.237 1 88.38 110 ASP B CA 1
ATOM 2207 C C . ASP B 1 110 ? -16.812 -15.508 -0.919 1 88.38 110 ASP B C 1
ATOM 2209 O O . ASP B 1 110 ? -16.875 -16.75 -0.94 1 88.38 110 ASP B O 1
ATOM 2213 N N . ILE B 1 111 ? -17.281 -14.797 -1.882 1 86.81 111 ILE B N 1
ATOM 2214 C CA . ILE B 1 111 ? -18.078 -15.344 -2.98 1 86.81 111 ILE B CA 1
ATOM 2215 C C . ILE B 1 111 ? -17.156 -16 -4.008 1 86.81 111 ILE B C 1
ATOM 2217 O O . ILE B 1 111 ? -17.609 -16.734 -4.887 1 86.81 111 ILE B O 1
ATOM 2221 N N . GLU B 1 112 ? -15.852 -15.727 -3.953 1 91.12 112 GLU B N 1
ATOM 2222 C CA . GLU B 1 112 ? -14.867 -16.312 -4.855 1 91.12 112 GLU B CA 1
ATOM 2223 C C . GLU B 1 112 ? -13.68 -16.891 -4.082 1 91.12 112 GLU B C 1
ATOM 2225 O O . GLU B 1 112 ? -12.547 -16.422 -4.254 1 91.12 112 GLU B O 1
ATOM 2230 N N . PRO B 1 113 ? -13.938 -18 -3.365 1 92.19 113 PRO B N 1
ATOM 2231 C CA . PRO B 1 113 ? -12.859 -18.547 -2.531 1 92.19 113 PRO B CA 1
ATOM 2232 C C . PRO B 1 113 ? -11.75 -19.203 -3.352 1 92.19 113 PRO B C 1
ATOM 2234 O O . PRO B 1 113 ? -10.656 -19.438 -2.834 1 92.19 113 PRO B O 1
ATOM 2237 N N . ASP B 1 114 ? -12 -19.469 -4.617 1 96 114 ASP B N 1
ATOM 2238 C CA . ASP B 1 114 ? -11.023 -20.156 -5.457 1 96 114 ASP B CA 1
ATOM 2239 C C . ASP B 1 114 ? -10.086 -19.156 -6.125 1 96 114 ASP B C 1
ATOM 2241 O O . ASP B 1 114 ? -9.188 -19.547 -6.879 1 96 114 ASP B O 1
ATOM 2245 N N . VAL B 1 115 ? -10.281 -17.875 -5.848 1 95.94 115 VAL B N 1
ATOM 2246 C CA . VAL B 1 115 ? -9.406 -16.828 -6.367 1 95.94 115 VAL B CA 1
ATOM 2247 C C . VAL B 1 115 ? -8.766 -16.078 -5.207 1 95.94 115 VAL B C 1
ATOM 2249 O O . VAL B 1 115 ? -9.461 -15.633 -4.285 1 95.94 115 VAL B O 1
ATOM 2252 N N . LEU B 1 116 ? -7.527 -16.016 -5.258 1 97.62 116 LEU B N 1
ATOM 2253 C CA . LEU B 1 116 ? -6.754 -15.273 -4.27 1 97.62 116 LEU B CA 1
ATOM 2254 C C . LEU B 1 116 ? -6.023 -14.102 -4.918 1 97.62 116 LEU B C 1
ATOM 2256 O O . LEU B 1 116 ? -5.211 -14.297 -5.824 1 97.62 116 LEU B O 1
ATOM 2260 N N . GLY B 1 117 ? -6.379 -12.938 -4.492 1 97.94 117 GLY B N 1
ATOM 2261 C CA . GLY B 1 117 ? -5.605 -11.773 -4.883 1 97.94 117 GLY B CA 1
ATOM 2262 C C . GLY B 1 117 ? -4.391 -11.539 -4.012 1 97.94 117 GLY B C 1
ATOM 2263 O O . GLY B 1 117 ? -4.512 -11.391 -2.793 1 97.94 117 GLY B O 1
ATOM 2264 N N . LEU B 1 118 ? -3.24 -11.586 -4.605 1 98.62 118 LEU B N 1
ATOM 2265 C CA . LEU B 1 118 ? -2.008 -11.219 -3.918 1 98.62 118 LEU B CA 1
ATOM 2266 C C . LEU B 1 118 ? -1.53 -9.844 -4.359 1 98.62 118 LEU B C 1
ATOM 2268 O O . LEU B 1 118 ? -1.604 -9.5 -5.543 1 98.62 118 LEU B O 1
ATOM 2272 N N . ALA B 1 119 ? -1.112 -9.086 -3.379 1 98.56 119 ALA B N 1
ATOM 2273 C CA . ALA B 1 119 ? -0.595 -7.766 -3.738 1 98.56 119 ALA B CA 1
ATOM 2274 C C . ALA B 1 119 ? 0.584 -7.883 -4.699 1 98.56 119 ALA B C 1
ATOM 2276 O O . ALA B 1 119 ? 1.579 -8.539 -4.395 1 98.56 119 ALA B O 1
ATOM 2277 N N . ALA B 1 120 ? 0.523 -7.18 -5.777 1 98.06 120 ALA B N 1
ATOM 2278 C CA . ALA B 1 120 ? 1.487 -7.344 -6.863 1 98.06 120 ALA B CA 1
ATOM 2279 C C . ALA B 1 120 ? 2.867 -6.84 -6.453 1 98.06 120 ALA B C 1
ATOM 2281 O O . ALA B 1 120 ? 3.887 -7.359 -6.918 1 98.06 120 ALA B O 1
ATOM 2282 N N . GLY B 1 121 ? 2.904 -5.898 -5.617 1 97.56 121 GLY B N 1
ATOM 2283 C CA . GLY B 1 121 ? 4.168 -5.332 -5.172 1 97.56 121 GLY B CA 1
ATOM 2284 C C . GLY B 1 121 ? 5.035 -6.328 -4.426 1 97.56 121 GLY B C 1
ATOM 2285 O O . GLY B 1 121 ? 6.23 -6.094 -4.227 1 97.56 121 GLY B O 1
ATOM 2286 N N . LEU B 1 122 ? 4.477 -7.414 -3.975 1 98.06 122 LEU B N 1
ATOM 2287 C CA . LEU B 1 122 ? 5.211 -8.414 -3.209 1 98.06 122 LEU B CA 1
ATOM 2288 C C . LEU B 1 122 ? 5.98 -9.352 -4.137 1 98.06 122 LEU B C 1
ATOM 2290 O O . LEU B 1 122 ? 6.84 -10.109 -3.684 1 98.06 122 LEU B O 1
ATOM 2294 N N . ILE B 1 123 ? 5.637 -9.359 -5.395 1 98 123 ILE B N 1
ATOM 2295 C CA . ILE B 1 123 ? 6.203 -10.328 -6.328 1 98 123 ILE B CA 1
ATOM 2296 C C . ILE B 1 123 ? 7.672 -9.992 -6.586 1 98 123 ILE B C 1
ATOM 2298 O O . ILE B 1 123 ? 8.016 -8.836 -6.863 1 98 123 ILE B O 1
ATOM 2302 N N . ASN B 1 124 ? 8.461 -11.016 -6.418 1 96.25 124 ASN B N 1
ATOM 2303 C CA . ASN B 1 124 ? 9.891 -10.836 -6.652 1 96.25 124 ASN B CA 1
ATOM 2304 C C . ASN B 1 124 ? 10.203 -10.703 -8.141 1 96.25 124 ASN B C 1
ATOM 2306 O O . ASN B 1 124 ? 9.516 -11.281 -8.977 1 96.25 124 ASN B O 1
ATOM 2310 N N . ASN B 1 125 ? 11.242 -9.914 -8.461 1 92.56 125 ASN B N 1
ATOM 2311 C CA . ASN B 1 125 ? 11.75 -9.703 -9.812 1 92.56 125 ASN B CA 1
ATOM 2312 C C . ASN B 1 125 ? 10.695 -9.062 -10.711 1 92.56 125 ASN B C 1
ATOM 2314 O O . ASN B 1 125 ? 10.609 -9.375 -11.898 1 92.56 125 ASN B O 1
ATOM 2318 N N . ASP B 1 126 ? 9.844 -8.203 -10.18 1 86.38 126 ASP B N 1
ATOM 2319 C CA . ASP B 1 126 ? 8.828 -7.508 -10.961 1 86.38 126 ASP B CA 1
ATOM 2320 C C . ASP B 1 126 ? 9.422 -6.309 -11.695 1 86.38 126 ASP B C 1
ATOM 2322 O O . ASP B 1 126 ? 8.734 -5.66 -12.492 1 86.38 126 ASP B O 1
ATOM 2326 N N . ASN B 1 127 ? 10.625 -6.012 -11.477 1 80.31 127 ASN B N 1
ATOM 2327 C CA . ASN B 1 127 ? 11.375 -5.039 -12.258 1 80.31 127 ASN B CA 1
ATOM 2328 C C . ASN B 1 127 ? 12.344 -5.723 -13.227 1 80.31 127 ASN B C 1
ATOM 2330 O O . ASN B 1 127 ? 13.297 -5.105 -13.688 1 80.31 127 ASN B O 1
ATOM 2334 N N . GLY B 1 128 ? 12.109 -6.953 -13.484 1 86.12 128 GLY B N 1
ATOM 2335 C CA . GLY B 1 128 ? 12.906 -7.805 -14.352 1 86.12 128 GLY B CA 1
ATOM 2336 C C . GLY B 1 128 ? 12.07 -8.758 -15.188 1 86.12 128 GLY B C 1
ATOM 2337 O O . GLY B 1 128 ? 11.078 -8.352 -15.789 1 86.12 128 GLY B O 1
ATOM 2338 N N . ASP B 1 129 ? 12.531 -10.031 -15.227 1 89.38 129 ASP B N 1
ATOM 2339 C CA . ASP B 1 129 ? 11.93 -11.008 -16.125 1 89.38 129 ASP B CA 1
ATOM 2340 C C . ASP B 1 129 ? 10.461 -11.25 -15.766 1 89.38 129 ASP B C 1
ATOM 2342 O O . ASP B 1 129 ? 9.602 -11.273 -16.641 1 89.38 129 ASP B O 1
ATOM 2346 N N . VAL B 1 130 ? 10.203 -11.383 -14.5 1 93.25 130 VAL B N 1
ATOM 2347 C CA . VAL B 1 130 ? 8.828 -11.625 -14.062 1 93.25 130 VAL B CA 1
ATOM 2348 C C . VAL B 1 130 ? 7.973 -10.398 -14.359 1 93.25 130 VAL B C 1
ATOM 2350 O O . VAL B 1 130 ? 6.82 -10.531 -14.781 1 93.25 130 VAL B O 1
ATOM 2353 N N . GLY B 1 131 ? 8.555 -9.242 -14.148 1 92.81 131 GLY B N 1
ATOM 2354 C CA . GLY B 1 131 ? 7.863 -8 -14.453 1 92.81 131 GLY B CA 1
ATOM 2355 C C . GLY B 1 131 ? 7.457 -7.879 -15.906 1 92.81 131 GLY B C 1
ATOM 2356 O O . GLY B 1 131 ? 6.371 -7.391 -16.219 1 92.81 131 GLY B O 1
ATOM 2357 N N . GLU B 1 132 ? 8.312 -8.336 -16.797 1 92.5 132 GLU B N 1
ATOM 2358 C CA . GLU B 1 132 ? 8.016 -8.289 -18.234 1 92.5 132 GLU B CA 1
ATOM 2359 C C . GLU B 1 132 ? 6.801 -9.156 -18.562 1 92.5 132 GLU B C 1
ATOM 2361 O O . GLU B 1 132 ? 5.98 -8.781 -19.406 1 92.5 132 GLU B O 1
ATOM 2366 N N . VAL B 1 133 ? 6.691 -10.242 -17.938 1 94.38 133 VAL B N 1
ATOM 2367 C CA . VAL B 1 133 ? 5.547 -11.117 -18.156 1 94.38 133 VAL B CA 1
ATOM 2368 C C . VAL B 1 133 ? 4.285 -10.469 -17.594 1 94.38 133 VAL B C 1
ATOM 2370 O O . VAL B 1 133 ? 3.248 -10.43 -18.266 1 94.38 133 VAL B O 1
ATOM 2373 N N . LEU B 1 134 ? 4.414 -9.852 -16.406 1 94.62 134 LEU B N 1
ATOM 2374 C CA . LEU B 1 134 ? 3.271 -9.234 -15.742 1 94.62 134 LEU B CA 1
ATOM 2375 C C . LEU B 1 134 ? 2.762 -8.039 -16.547 1 94.62 134 LEU B C 1
ATOM 2377 O O . LEU B 1 134 ? 1.566 -7.734 -16.516 1 94.62 134 LEU B O 1
ATOM 2381 N N . LYS B 1 135 ? 3.617 -7.434 -17.234 1 91.62 135 LYS B N 1
ATOM 2382 C CA . LYS B 1 135 ? 3.262 -6.289 -18.062 1 91.62 135 LYS B CA 1
ATOM 2383 C C . LYS B 1 135 ? 2.316 -6.707 -19.188 1 91.62 135 LYS B C 1
ATOM 2385 O O . LYS B 1 135 ? 1.521 -5.898 -19.672 1 91.62 135 LYS B O 1
ATOM 2390 N N . MET B 1 136 ? 2.385 -7.93 -19.516 1 91.38 136 MET B N 1
ATOM 2391 C CA . MET B 1 136 ? 1.634 -8.414 -20.672 1 91.38 136 MET B CA 1
ATOM 2392 C C . MET B 1 136 ? 0.308 -9.031 -20.25 1 91.38 136 MET B C 1
ATOM 2394 O O . MET B 1 136 ? -0.522 -9.383 -21.078 1 91.38 136 MET B O 1
ATOM 2398 N N . ILE B 1 137 ? 0.122 -9.156 -18.984 1 89.81 137 ILE B N 1
ATOM 2399 C CA . ILE B 1 137 ? -1.115 -9.742 -18.469 1 89.81 137 ILE B CA 1
ATOM 2400 C C . ILE B 1 137 ? -2.217 -8.688 -18.453 1 89.81 137 ILE B C 1
ATOM 2402 O O . ILE B 1 137 ? -1.939 -7.492 -18.297 1 89.81 137 ILE B O 1
ATOM 2406 N N . PRO B 1 138 ? -3.512 -9.094 -18.688 1 88.75 138 PRO B N 1
ATOM 2407 C CA . PRO B 1 138 ? -4.605 -8.125 -18.641 1 88.75 138 PRO B CA 1
ATOM 2408 C C . PRO B 1 138 ? -4.598 -7.285 -17.359 1 88.75 138 PRO B C 1
ATOM 2410 O O . PRO B 1 138 ? -4.324 -7.805 -16.281 1 88.75 138 PRO B O 1
ATOM 2413 N N . GLN B 1 139 ? -4.82 -6.023 -17.609 1 88.38 139 GLN B N 1
ATOM 2414 C CA . GLN B 1 139 ? -4.898 -5.105 -16.469 1 88.38 139 GLN B CA 1
ATOM 2415 C C . GLN B 1 139 ? -6.191 -4.293 -16.516 1 88.38 139 GLN B C 1
ATOM 2417 O O . GLN B 1 139 ? -6.719 -4.012 -17.594 1 88.38 139 GLN B O 1
ATOM 2422 N N . LYS B 1 140 ? -6.656 -3.975 -15.328 1 85.69 140 LYS B N 1
ATOM 2423 C CA . LYS B 1 140 ? -7.828 -3.109 -15.258 1 85.69 140 LYS B CA 1
ATOM 2424 C C . LYS B 1 140 ? -7.754 -2.188 -14.039 1 85.69 140 LYS B C 1
ATOM 2426 O O . LYS B 1 140 ? -7.148 -2.535 -13.031 1 85.69 140 LYS B O 1
ATOM 2431 N N . HIS B 1 141 ? -8.32 -0.981 -14.188 1 88.75 141 HIS B N 1
ATOM 2432 C CA . HIS B 1 141 ? -8.57 -0.053 -13.086 1 88.75 141 HIS B CA 1
ATOM 2433 C C . HIS B 1 141 ? -10.023 -0.097 -12.648 1 88.75 141 HIS B C 1
ATOM 2435 O O . HIS B 1 141 ? -10.93 -0.016 -13.477 1 88.75 141 HIS B O 1
ATOM 2441 N N . ILE B 1 142 ? -10.172 -0.279 -11.312 1 87 142 ILE B N 1
ATOM 2442 C CA . ILE B 1 142 ? -11.547 -0.367 -10.828 1 87 142 ILE B CA 1
ATOM 2443 C C . ILE B 1 142 ? -11.766 0.646 -9.711 1 87 142 ILE B C 1
ATOM 2445 O O . ILE B 1 142 ? -10.805 1.154 -9.125 1 87 142 ILE B O 1
ATOM 2449 N N . PHE B 1 143 ? -13.094 1.037 -9.43 1 89.75 143 PHE B N 1
ATOM 2450 C CA . PHE B 1 143 ? -13.523 1.968 -8.391 1 89.75 143 PHE B CA 1
ATOM 2451 C C . PHE B 1 143 ? -12.969 3.363 -8.656 1 89.75 143 PHE B C 1
ATOM 2453 O O . PHE B 1 143 ? -12.438 4.008 -7.75 1 89.75 143 PHE B O 1
ATOM 2460 N N . LEU B 1 144 ? -13.062 3.801 -9.836 1 87.81 144 LEU B N 1
ATOM 2461 C CA . LEU B 1 144 ? -12.484 5.074 -10.25 1 87.81 144 LEU B CA 1
ATOM 2462 C C . LEU B 1 144 ? -13.266 6.242 -9.664 1 87.81 144 LEU B C 1
ATOM 2464 O O . LEU B 1 144 ? -12.766 7.367 -9.609 1 87.81 144 LEU B O 1
ATOM 2468 N N . LYS B 1 145 ? -14.492 6.023 -9.211 1 85.75 145 LYS B N 1
ATOM 2469 C CA . LYS B 1 145 ? -15.273 7.062 -8.547 1 85.75 145 LYS B CA 1
ATOM 2470 C C . LYS B 1 145 ? -14.641 7.465 -7.215 1 85.75 145 LYS B C 1
ATOM 2472 O O . LYS B 1 145 ? -14.859 8.578 -6.727 1 85.75 145 LYS B O 1
ATOM 2477 N N . GLU B 1 146 ? -13.867 6.527 -6.688 1 90.31 146 GLU B N 1
ATOM 2478 C CA . GLU B 1 146 ? -13.227 6.773 -5.398 1 90.31 146 GLU B CA 1
ATOM 2479 C C . GLU B 1 146 ? -11.742 7.074 -5.566 1 90.31 146 GLU B C 1
ATOM 2481 O O . GLU B 1 146 ? -11.008 7.156 -4.582 1 90.31 146 GLU B O 1
ATOM 2486 N N . LYS B 1 147 ? -11.352 7.242 -6.832 1 91.06 147 LYS B N 1
ATOM 2487 C CA . LYS B 1 147 ? -9.945 7.492 -7.109 1 91.06 147 LYS B CA 1
ATOM 2488 C C . LYS B 1 147 ? -9.461 8.766 -6.418 1 91.06 147 LYS B C 1
ATOM 2490 O O . LYS B 1 147 ? -10.188 9.758 -6.355 1 91.06 147 LYS B O 1
ATOM 2495 N N . ALA B 1 148 ? -8.242 8.727 -5.891 1 93.62 148 ALA B N 1
ATOM 2496 C CA . ALA B 1 148 ? -7.645 9.938 -5.332 1 93.62 148 ALA B CA 1
ATOM 2497 C C . ALA B 1 148 ? -7.535 11.031 -6.387 1 93.62 148 ALA B C 1
ATOM 2499 O O . ALA B 1 148 ? -7.094 10.781 -7.512 1 93.62 148 ALA B O 1
ATOM 2500 N N . GLU B 1 149 ? -7.824 12.227 -6.008 1 91.94 149 GLU B N 1
ATOM 2501 C CA . GLU B 1 149 ? -7.773 13.344 -6.945 1 91.94 149 GLU B CA 1
ATOM 2502 C C . GLU B 1 149 ? -6.332 13.68 -7.328 1 91.94 149 GLU B C 1
ATOM 2504 O O . GLU B 1 149 ? -6.066 14.125 -8.445 1 91.94 149 GLU B O 1
ATOM 2509 N N . TRP B 1 150 ? -5.488 13.406 -6.469 1 91.62 150 TRP B N 1
ATOM 2510 C CA . TRP B 1 150 ? -4.105 13.836 -6.645 1 91.62 150 TRP B CA 1
ATOM 2511 C C . TRP B 1 150 ? -3.354 12.883 -7.566 1 91.62 150 TRP B C 1
ATOM 2513 O O . TRP B 1 150 ? -2.189 13.117 -7.902 1 91.62 150 TRP B O 1
ATOM 2523 N N . PHE B 1 151 ? -3.961 11.812 -7.953 1 88.06 151 PHE B N 1
ATOM 2524 C CA . PHE B 1 151 ? -3.289 10.875 -8.844 1 88.06 151 PHE B CA 1
ATOM 2525 C C . PHE B 1 151 ? -4.031 10.766 -10.172 1 88.06 151 PHE B C 1
ATOM 2527 O O . PHE B 1 151 ? -5.195 10.359 -10.203 1 88.06 151 PHE B O 1
ATOM 2534 N N . ALA B 1 152 ? -3.305 11.062 -11.195 1 81.5 152 ALA B N 1
ATOM 2535 C CA . ALA B 1 152 ? -3.908 11.023 -12.523 1 81.5 152 ALA B CA 1
ATOM 2536 C C . ALA B 1 152 ? -3.643 9.68 -13.203 1 81.5 152 ALA B C 1
ATOM 2538 O O . ALA B 1 152 ? -2.553 9.117 -13.078 1 81.5 152 ALA B O 1
ATOM 2539 N N . ILE B 1 153 ? -4.637 9.125 -13.773 1 77.31 153 ILE B N 1
ATOM 2540 C CA . ILE B 1 153 ? -4.461 7.906 -14.555 1 77.31 153 ILE B CA 1
ATOM 2541 C C . ILE B 1 153 ? -4.707 8.203 -16.031 1 77.31 153 ILE B C 1
ATOM 2543 O O . ILE B 1 153 ? -5.492 9.094 -16.375 1 77.31 153 ILE B O 1
ATOM 2547 N N . ASP B 1 154 ? -3.807 7.492 -16.812 1 65.5 154 ASP B N 1
ATOM 2548 C CA . ASP B 1 154 ? -4.082 7.562 -18.25 1 65.5 154 ASP B CA 1
ATOM 2549 C C . ASP B 1 154 ? -5.289 6.707 -18.609 1 65.5 154 ASP B C 1
ATOM 2551 O O . ASP B 1 154 ? -5.207 5.477 -18.625 1 65.5 154 ASP B O 1
ATOM 2555 N N . ARG B 1 155 ? -6.336 7.352 -18.766 1 61.84 155 ARG B N 1
ATOM 2556 C CA . ARG B 1 155 ? -7.598 6.672 -19.047 1 61.84 155 ARG B CA 1
ATOM 2557 C C . ARG B 1 155 ? -7.527 5.906 -20.359 1 61.84 155 ARG B C 1
ATOM 2559 O O . ARG B 1 155 ? -8.258 4.934 -20.562 1 61.84 155 ARG B O 1
ATOM 2566 N N . SER B 1 156 ? -6.703 6.34 -21.281 1 59.56 156 SER B N 1
ATOM 2567 C CA . SER B 1 156 ? -6.594 5.641 -22.562 1 59.56 156 SER B CA 1
ATOM 2568 C C . SER B 1 156 ? -6.039 4.23 -22.375 1 59.56 156 SER B C 1
ATOM 2570 O O . SER B 1 156 ? -6.344 3.328 -23.156 1 59.56 156 SER B O 1
ATOM 2572 N N . ALA B 1 157 ? -5.215 4.059 -21.531 1 54.5 157 ALA B N 1
ATOM 2573 C CA . ALA B 1 157 ? -4.613 2.762 -21.234 1 54.5 157 ALA B CA 1
ATOM 2574 C C . ALA B 1 157 ? -5.488 1.946 -20.297 1 54.5 157 ALA B C 1
ATOM 2576 O O . ALA B 1 157 ? -5.281 0.742 -20.125 1 54.5 157 ALA B O 1
ATOM 2577 N N . ALA B 1 158 ? -6.355 2.705 -19.656 1 54.34 158 ALA B N 1
ATOM 2578 C CA . ALA B 1 158 ? -7.172 2.029 -18.656 1 54.34 158 ALA B CA 1
ATOM 2579 C C . ALA B 1 158 ? -8.25 1.172 -19.312 1 54.34 158 ALA B C 1
ATOM 2581 O O . ALA B 1 158 ? -9.133 1.692 -20 1 54.34 158 ALA B O 1
ATOM 2582 N N . GLY B 1 159 ? -7.828 0.172 -20.031 1 49.81 159 GLY B N 1
ATOM 2583 C CA . GLY B 1 159 ? -8.82 -0.698 -20.641 1 49.81 159 GLY B CA 1
ATOM 2584 C C . GLY B 1 159 ? -10.219 -0.476 -20.094 1 49.81 159 GLY B C 1
ATOM 2585 O O . GLY B 1 159 ? -10.523 0.597 -19.578 1 49.81 159 GLY B O 1
ATOM 2586 N N . ASP B 1 160 ? -11.102 -1.619 -20.297 1 46.62 160 ASP B N 1
ATOM 2587 C CA . ASP B 1 160 ? -12.484 -1.632 -19.844 1 46.62 160 ASP B CA 1
ATOM 2588 C C . ASP B 1 160 ? -12.562 -1.295 -18.344 1 46.62 160 ASP B C 1
ATOM 2590 O O . ASP B 1 160 ? -12.086 -2.057 -17.516 1 46.62 160 ASP B O 1
ATOM 2594 N N . VAL B 1 161 ? -12.312 -0.143 -18.109 1 48.41 161 VAL B N 1
ATOM 2595 C CA . VAL B 1 161 ? -12.516 0.404 -16.781 1 48.41 161 VAL B CA 1
ATOM 2596 C C . VAL B 1 161 ? -13.945 0.11 -16.312 1 48.41 161 VAL B C 1
ATOM 2598 O O . VAL B 1 161 ? -14.906 0.607 -16.891 1 48.41 161 VAL B O 1
ATOM 2601 N N . ALA B 1 162 ? -14.312 -1.035 -16.156 1 44.03 162 ALA B N 1
ATOM 2602 C CA . ALA B 1 162 ? -15.602 -1.067 -15.461 1 44.03 162 ALA B CA 1
ATOM 2603 C C . ALA B 1 162 ? -15.641 -0.053 -14.32 1 44.03 162 ALA B C 1
ATOM 2605 O O . ALA B 1 162 ? -14.742 -0.019 -13.484 1 44.03 162 ALA B O 1
ATOM 2606 N N . GLU B 1 163 ? -15.758 1.22 -14.695 1 45.94 163 GLU B N 1
ATOM 2607 C CA . GLU B 1 163 ? -16.172 2.055 -13.578 1 45.94 163 GLU B CA 1
ATOM 2608 C C . GLU B 1 163 ? -16.938 1.24 -12.531 1 45.94 163 GLU B C 1
ATOM 2610 O O . GLU B 1 163 ? -18.141 1.005 -12.672 1 45.94 163 GLU B O 1
ATOM 2615 N N . TRP B 1 164 ? -16.594 0.085 -12.227 1 41.91 164 TRP B N 1
ATOM 2616 C CA . TRP B 1 164 ? -17.453 -0.58 -11.25 1 41.91 164 TRP B CA 1
ATOM 2617 C C . TRP B 1 164 ? -17.969 0.416 -10.219 1 41.91 164 TRP B C 1
ATOM 2619 O O . TRP B 1 164 ? -17.188 1.023 -9.477 1 41.91 164 TRP B O 1
ATOM 2629 N N . GLU B 1 165 ? -18.828 1.346 -10.727 1 40.09 165 GLU B N 1
ATOM 2630 C CA . GLU B 1 165 ? -19.609 1.932 -9.641 1 40.09 165 GLU B CA 1
ATOM 2631 C C . GLU B 1 165 ? -19.656 1.003 -8.43 1 40.09 165 GLU B C 1
ATOM 2633 O O . GLU B 1 165 ? -19.594 -0.219 -8.578 1 40.09 165 GLU B O 1
ATOM 2638 N N . GLY B 1 166 ? -19.844 1.273 -7.242 1 40.34 166 GLY B N 1
ATOM 2639 C CA . GLY B 1 166 ? -20.016 0.518 -6.012 1 40.34 166 GLY B CA 1
ATOM 2640 C C . GLY B 1 166 ? -20.016 -0.983 -6.23 1 40.34 166 GLY B C 1
ATOM 2641 O O . GLY B 1 166 ? -19.922 -1.451 -7.367 1 40.34 166 GLY B O 1
ATOM 2642 N N . PHE B 1 167 ? -19.906 -1.936 -5.223 1 42.09 167 PHE B N 1
ATOM 2643 C CA . PHE B 1 167 ? -20.312 -3.324 -5.402 1 42.09 167 PHE B CA 1
ATOM 2644 C C . PHE B 1 167 ? -21.359 -3.441 -6.496 1 42.09 167 PHE B C 1
ATOM 2646 O O . PHE B 1 167 ? -22.469 -2.891 -6.371 1 42.09 167 PHE B O 1
ATOM 2653 N N . SER B 1 168 ? -21.188 -3.277 -7.68 1 36.69 168 SER B N 1
ATOM 2654 C CA . SER B 1 168 ? -22.219 -3.418 -8.703 1 36.69 168 SER B CA 1
ATOM 2655 C C . SER B 1 168 ? -23.375 -4.293 -8.203 1 36.69 168 SER B C 1
ATOM 2657 O O . SER B 1 168 ? -23.188 -5.117 -7.309 1 36.69 168 SER B O 1
ATOM 2659 N N . GLU B 1 169 ? -24.609 -3.895 -8.516 1 37.16 169 GLU B N 1
ATOM 2660 C CA . GLU B 1 169 ? -25.812 -4.711 -8.367 1 37.16 169 GLU B CA 1
ATOM 2661 C C . GLU B 1 169 ? -25.516 -6.18 -8.656 1 37.16 169 GLU B C 1
ATOM 2663 O O . GLU B 1 169 ? -26.188 -7.07 -8.109 1 37.16 169 GLU B O 1
ATOM 2668 N N . ASP B 1 170 ? -24.812 -6.492 -9.625 1 39.25 170 ASP B N 1
ATOM 2669 C CA . ASP B 1 170 ? -24.594 -7.891 -9.984 1 39.25 170 ASP B CA 1
ATOM 2670 C C . ASP B 1 170 ? -23.719 -8.586 -8.945 1 39.25 170 ASP B C 1
ATOM 2672 O O . ASP B 1 170 ? -23.906 -9.766 -8.641 1 39.25 170 ASP B O 1
ATOM 2676 N N . TRP B 1 171 ? -22.719 -7.941 -8.406 1 43.75 171 TRP B N 1
ATOM 2677 C CA . TRP B 1 171 ? -21.984 -8.531 -7.297 1 43.75 171 TRP B CA 1
ATOM 2678 C C . TRP B 1 171 ? -22.859 -8.633 -6.055 1 43.75 171 TRP B C 1
ATOM 2680 O O . TRP B 1 171 ? -22.875 -9.664 -5.383 1 43.75 171 TRP B O 1
ATOM 2690 N N . GLU B 1 172 ? -23.391 -7.438 -5.629 1 42.72 172 GLU B N 1
ATOM 2691 C CA . GLU B 1 172 ? -24.438 -7.582 -4.625 1 42.72 172 GLU B CA 1
ATOM 2692 C C . GLU B 1 172 ? -25.453 -8.641 -5.043 1 42.72 172 GLU B C 1
ATOM 2694 O O . GLU B 1 172 ? -25.938 -9.414 -4.211 1 42.72 172 GLU B O 1
ATOM 2699 N N . ARG B 1 173 ? -25.766 -8.461 -6.266 1 41 173 ARG B N 1
ATOM 2700 C CA . ARG B 1 173 ? -26.672 -9.492 -6.758 1 41 173 ARG B CA 1
ATOM 2701 C C . ARG B 1 173 ? -26.016 -10.875 -6.691 1 41 173 ARG B C 1
ATOM 2703 O O . ARG B 1 173 ? -26.672 -11.852 -6.301 1 41 173 ARG B O 1
ATOM 2710 N N . LYS B 1 174 ? -24.891 -10.969 -7.094 1 43.03 174 LYS B N 1
ATOM 2711 C CA . LYS B 1 174 ? -24.25 -12.273 -6.988 1 43.03 174 LYS B CA 1
ATOM 2712 C C . LYS B 1 174 ? -24.062 -12.68 -5.527 1 43.03 174 LYS B C 1
ATOM 2714 O O . LYS B 1 174 ? -24.234 -13.844 -5.172 1 43.03 174 LYS B O 1
ATOM 2719 N N . VAL B 1 175 ? -23.812 -11.742 -4.668 1 47.59 175 VAL B N 1
ATOM 2720 C CA . VAL B 1 175 ? -23.766 -11.992 -3.229 1 47.59 175 VAL B CA 1
ATOM 2721 C C . VAL B 1 175 ? -25.156 -12.375 -2.736 1 47.59 175 VAL B C 1
ATOM 2723 O O . VAL B 1 175 ? -25.312 -13.297 -1.932 1 47.59 175 VAL B O 1
ATOM 2726 N N . GLU B 1 176 ? -26.094 -11.492 -3.141 1 44.72 176 GLU B N 1
ATOM 2727 C CA . GLU B 1 176 ? -27.469 -11.812 -2.77 1 44.72 176 GLU B CA 1
ATOM 2728 C C . GLU B 1 176 ? -27.938 -13.125 -3.402 1 44.72 176 GLU B C 1
ATOM 2730 O O . GLU B 1 176 ? -28.641 -13.914 -2.771 1 44.72 176 GLU B O 1
ATOM 2735 N N . MET B 1 177 ? -27.672 -13.227 -4.641 1 41.75 177 MET B N 1
ATOM 2736 C CA . MET B 1 177 ? -28.078 -14.469 -5.297 1 41.75 177 MET B CA 1
ATOM 2737 C C . MET B 1 177 ? -27.375 -15.672 -4.672 1 41.75 177 MET B C 1
ATOM 2739 O O . MET B 1 177 ? -27.969 -16.734 -4.531 1 41.75 177 MET B O 1
ATOM 2743 N N . LYS B 1 178 ? -26.156 -15.609 -4.465 1 42.78 178 LYS B N 1
ATOM 2744 C CA . LYS B 1 178 ? -25.5 -16.719 -3.789 1 42.78 178 LYS B CA 1
ATOM 2745 C C . LYS B 1 178 ? -25.969 -16.844 -2.34 1 42.78 178 LYS B C 1
ATOM 2747 O O . LYS B 1 178 ? -26.031 -17.938 -1.787 1 42.78 178 LYS B O 1
ATOM 2752 N N . LYS B 1 179 ? -26.172 -15.805 -1.611 1 46.84 179 LYS B N 1
ATOM 2753 C CA . LYS B 1 179 ? -26.859 -15.906 -0.32 1 46.84 179 LYS B CA 1
ATOM 2754 C C . LYS B 1 179 ? -28.25 -16.5 -0.476 1 46.84 179 LYS B C 1
ATOM 2756 O O . LYS B 1 179 ? -28.734 -17.219 0.403 1 46.84 179 LYS B O 1
ATOM 2761 N N . GLY B 1 180 ? -28.938 -16 -1.421 1 43.53 180 GLY B N 1
ATOM 2762 C CA . GLY B 1 180 ? -30.234 -16.578 -1.689 1 43.53 180 GLY B CA 1
ATOM 2763 C C . GLY B 1 180 ? -30.172 -18.016 -2.172 1 43.53 180 GLY B C 1
ATOM 2764 O O . GLY B 1 180 ? -31.156 -18.766 -2.074 1 43.53 180 GLY B O 1
ATOM 2765 N N . GLY B 1 181 ? -29.125 -18.375 -2.982 1 41.53 181 GLY B N 1
ATOM 2766 C CA . GLY B 1 181 ? -29.125 -19.766 -3.361 1 41.53 181 GLY B CA 1
ATOM 2767 C C . GLY B 1 181 ? -28.891 -20.703 -2.189 1 41.53 181 GLY B C 1
ATOM 2768 O O . GLY B 1 181 ? -29.109 -21.922 -2.297 1 41.53 181 GLY B O 1
ATOM 2769 N N . GLU B 1 182 ? -28.156 -20.297 -1.192 1 40.75 182 GLU B N 1
ATOM 2770 C CA . GLU B 1 182 ? -28.047 -21.281 -0.12 1 40.75 182 GLU B CA 1
ATOM 2771 C C . GLU B 1 182 ? -29.359 -21.391 0.657 1 40.75 182 GLU B C 1
ATOM 2773 O O . GLU B 1 182 ? -29.531 -22.281 1.484 1 40.75 182 GLU B O 1
ATOM 2778 N N . GLY B 1 183 ? -30.234 -20.422 0.577 1 35.22 183 GLY B N 1
ATOM 2779 C CA . GLY B 1 183 ? -31.453 -20.625 1.34 1 35.22 183 GLY B CA 1
ATOM 2780 C C . GLY B 1 183 ? -32.406 -21.641 0.704 1 35.22 183 GLY B C 1
ATOM 2781 O O . GLY B 1 183 ? -33.281 -22.188 1.369 1 35.22 183 GLY B O 1
ATOM 2782 N N . THR B 1 184 ? -32.625 -21.641 -0.616 1 32.5 184 THR B N 1
ATOM 2783 C CA . THR B 1 184 ? -33.781 -22.453 -0.91 1 32.5 184 THR B CA 1
ATOM 2784 C C . THR B 1 184 ? -33.438 -23.938 -0.991 1 32.5 184 THR B C 1
ATOM 2786 O O . THR B 1 184 ? -33.062 -24.422 -2.059 1 32.5 184 THR B O 1
ATOM 2789 N N . LEU B 1 185 ? -32.344 -24.484 -0.657 1 28.53 185 LEU B N 1
ATOM 2790 C CA . LEU B 1 185 ? -32.438 -25.938 -0.562 1 28.53 185 LEU B CA 1
ATOM 2791 C C . LEU B 1 185 ? -33.281 -26.359 0.62 1 28.53 185 LEU B C 1
ATOM 2793 O O . LEU B 1 185 ? -33.312 -27.531 0.984 1 28.53 185 LEU B O 1
ATOM 2797 N N . LEU B 1 186 ? -34.344 -25.641 0.957 1 23.77 186 LEU B N 1
ATOM 2798 C CA . LEU B 1 186 ? -35.406 -26.5 1.49 1 23.77 186 LEU B CA 1
ATOM 2799 C C . LEU B 1 186 ? -36.156 -27.188 0.364 1 23.77 186 LEU B C 1
ATOM 2801 O O . LEU B 1 186 ? -36.438 -26.578 -0.668 1 23.77 186 LEU B O 1
#

Solvent-accessible surface area (backbone atoms only — not comparable to full-atom values): 18608 Å² total; per-residue (Å²): 128,82,69,81,76,54,78,40,44,31,31,37,69,72,40,47,23,20,35,34,18,62,58,80,54,72,31,38,37,37,32,14,35,61,65,36,9,9,32,12,5,12,66,28,22,26,31,27,32,30,54,41,86,44,54,42,62,34,66,24,77,30,64,51,68,51,69,48,93,88,54,60,49,70,42,74,65,46,74,37,66,7,62,54,48,74,43,75,76,49,97,54,32,38,31,23,13,27,73,87,71,13,11,37,41,34,40,31,38,68,92,41,71,62,38,32,26,32,25,47,26,20,40,53,53,28,65,42,74,55,6,56,54,52,46,70,37,53,59,33,43,31,25,59,89,44,29,37,53,57,54,85,73,66,62,87,75,36,44,83,41,51,61,38,57,70,80,39,66,62,52,48,37,47,50,46,47,53,56,51,56,68,58,65,76,112,126,82,69,81,76,55,79,40,45,30,31,35,70,72,40,46,23,21,35,33,19,62,59,78,53,73,31,38,39,35,32,14,34,61,63,37,10,9,30,12,3,11,66,27,23,28,32,27,32,29,55,39,88,44,54,43,62,33,66,24,76,29,64,52,69,51,70,46,93,89,53,62,48,72,42,72,66,46,73,36,66,7,62,56,47,76,43,76,77,50,98,52,32,39,32,24,14,28,73,86,68,12,10,37,41,34,41,34,39,68,92,40,70,61,38,31,26,33,25,47,27,20,39,54,54,30,63,41,74,54,6,56,55,52,45,71,38,55,58,32,42,31,24,59,90,44,28,38,52,56,56,86,74,67,63,85,74,36,44,81,43,50,59,44,54,68,82,40,68,62,52,48,36,48,50,45,48,54,56,50,56,68,58,64,74,112

InterPro domains:
  IPR006913 CENP-V/GFA domain [PF04828] (8-145)
  IPR006913 CENP-V/GFA domain [PS51891] (8-129)
  IPR011057 Mss4-like superfamily [SSF51316] (5-156)

pLDDT: mean 78.99, std 22.17, range [23.5, 98.62]

Nearest PDB structures (foldseek):
  8ajq-assembly2_C  TM=8.265E-01  e=6.553E-08  Pseudomonas aeruginosa PAO1
  3fac-assembly6_F  TM=7.245E-01  e=1.789E-05  Cereibacter sphaeroides 2.4.1
  1xa8-assembly1_A  TM=6.435E-01  e=1.929E-04  Paracoccus denitrificans
  8p1x-assembly1_AAA  TM=7.641E-01  e=1.923E+00  Staphylococcus epidermidis
  8ajq-assembly2_C  TM=8.265E-01  e=4.034E-08  Pseudomonas aeruginosa PAO1

Radius of gyration: 21.16 Å; Cα contacts (8 Å, |Δi|>4): 886; chains: 2; bounding box: 72×60×48 Å